Protein AF-A0A7S3T193-F1 (afdb_monomer_lite)

Secondary structure (DSSP, 8-state):
---TT--HHHHHHHH--SGGGGGGHHHHHHHHHHHHHHHHHHHHHHHHHHHHHHHHHHHHHHHHHHHHHHHHHHHHHHHHHHHHHHHHHHHHHHHHHHHHHHHHHHHHHHHHHHHHHHHHHHHHHHHHHHHTT-HHHHHHHHHHHHHHHHTTGGGTT-HHHHHHHHHHHHHHHHHHHHHHHHHHHHHT--SPPPHHHHHHHHHHHHHHHHH-HHHHHHHHHHHHHHHTHHHHHHT-TTT-TTSSGGGHHHHHHHHHHHHHHHHHHH--

Structure (mmCIF, N/CA/C/O backbone):
data_AF-A0A7S3T193-F1
#
_entry.id   AF-A0A7S3T193-F1
#
loop_
_atom_site.group_PDB
_atom_site.id
_atom_site.type_symbol
_atom_site.label_atom_id
_atom_site.label_alt_id
_atom_site.label_comp_id
_atom_site.label_asym_id
_atom_site.label_entity_id
_atom_site.label_seq_id
_atom_site.pdbx_PDB_ins_code
_atom_site.Cartn_x
_atom_site.Cartn_y
_atom_site.Cartn_z
_atom_site.occupancy
_atom_site.B_iso_or_equiv
_atom_site.auth_seq_id
_atom_site.auth_comp_id
_atom_site.auth_asym_id
_atom_site.auth_atom_id
_atom_site.pdbx_PDB_model_num
ATOM 1 N N . LEU A 1 1 ? -64.403 -28.039 84.882 1.00 55.16 1 LEU A N 1
ATOM 2 C CA . LEU A 1 1 ? -64.785 -26.689 85.345 1.00 55.16 1 LEU A CA 1
ATOM 3 C C . LEU A 1 1 ? -65.092 -25.788 84.147 1.00 55.16 1 LEU A C 1
ATOM 5 O O . LEU A 1 1 ? -66.105 -25.114 84.198 1.00 55.16 1 LEU A O 1
ATOM 9 N N . ASP A 1 2 ? -64.363 -25.910 83.031 1.00 50.31 2 ASP A N 1
ATOM 10 C CA . ASP A 1 2 ? -64.583 -25.124 81.793 1.00 50.31 2 ASP A CA 1
ATOM 11 C C . ASP A 1 2 ? -65.679 -25.633 80.831 1.00 50.31 2 ASP A C 1
ATOM 13 O O . ASP A 1 2 ? -65.634 -25.380 79.628 1.00 50.31 2 ASP A O 1
ATOM 17 N N . ALA A 1 3 ? -66.664 -26.384 81.323 1.00 61.34 3 ALA A N 1
ATOM 18 C CA . ALA A 1 3 ? -67.755 -26.874 80.481 1.00 61.34 3 ALA A CA 1
ATOM 19 C C . ALA A 1 3 ? -68.921 -25.867 80.494 1.00 61.34 3 ALA A C 1
ATOM 21 O O . ALA A 1 3 ? -69.254 -25.323 81.547 1.00 61.34 3 ALA A O 1
ATOM 22 N N . ALA A 1 4 ? -69.548 -25.612 79.340 1.00 64.38 4 ALA A N 1
ATOM 23 C CA . ALA A 1 4 ? -70.633 -24.627 79.196 1.00 64.38 4 ALA A CA 1
ATOM 24 C C . ALA A 1 4 ? -71.894 -24.956 80.032 1.00 64.38 4 ALA A C 1
ATOM 26 O O . ALA A 1 4 ? -72.764 -24.111 80.222 1.00 64.38 4 ALA A O 1
ATOM 27 N N . ASP A 1 5 ? -71.973 -26.184 80.534 1.00 71.12 5 ASP A N 1
ATOM 28 C CA . ASP A 1 5 ? -73.013 -26.793 81.359 1.00 71.12 5 ASP A CA 1
ATOM 29 C C . ASP A 1 5 ? -72.567 -27.015 82.819 1.00 71.12 5 ASP A C 1
ATOM 31 O O . ASP A 1 5 ? -73.173 -27.805 83.550 1.00 71.12 5 ASP A O 1
ATOM 35 N N . PHE A 1 6 ? -71.513 -26.327 83.278 1.00 76.81 6 PHE A N 1
ATOM 36 C CA . PHE A 1 6 ? -71.053 -26.437 84.660 1.00 76.81 6 PHE A CA 1
ATOM 37 C C . PHE A 1 6 ? -72.161 -26.036 85.647 1.00 76.81 6 PHE A C 1
ATOM 39 O O . PHE A 1 6 ? -72.566 -24.878 85.725 1.00 76.81 6 PHE A O 1
ATOM 46 N N . SER A 1 7 ? -72.638 -27.008 86.428 1.00 74.00 7 SER A N 1
ATOM 47 C CA . SER A 1 7 ? -73.590 -26.789 87.516 1.00 74.00 7 SER A CA 1
ATOM 48 C C . SER A 1 7 ? -72.842 -26.715 88.852 1.00 74.00 7 SER A C 1
ATOM 50 O O . SER A 1 7 ? -72.373 -27.750 89.342 1.00 74.00 7 SER A O 1
ATOM 52 N N . PRO A 1 8 ? -72.762 -25.528 89.485 1.00 73.94 8 PRO A N 1
ATOM 53 C CA . PRO A 1 8 ? -72.086 -25.355 90.770 1.00 73.94 8 PRO A CA 1
ATOM 54 C C . PRO A 1 8 ? -72.687 -26.251 91.856 1.00 73.94 8 PRO A C 1
ATOM 56 O O . PRO A 1 8 ? -71.972 -26.817 92.677 1.00 73.94 8 PRO A O 1
ATOM 59 N N . ILE A 1 9 ? -74.008 -26.445 91.811 1.00 72.88 9 ILE A N 1
ATOM 60 C CA . ILE A 1 9 ? -74.764 -27.232 92.789 1.00 72.88 9 ILE A CA 1
ATOM 61 C C . ILE A 1 9 ? -74.427 -28.724 92.656 1.00 72.88 9 ILE A C 1
ATOM 63 O O . ILE A 1 9 ? -74.186 -29.395 93.657 1.00 72.88 9 ILE A O 1
ATOM 67 N N . ALA A 1 10 ? -74.352 -29.252 91.429 1.00 73.00 10 ALA A N 1
ATOM 68 C CA . ALA A 1 10 ? -73.978 -30.650 91.197 1.00 73.00 10 ALA A CA 1
ATOM 69 C C . ALA A 1 10 ? -72.513 -30.931 91.576 1.00 73.00 10 ALA A C 1
ATOM 71 O O . ALA A 1 10 ? -72.189 -32.023 92.039 1.00 73.00 10 ALA A O 1
ATOM 72 N N . HIS A 1 11 ? -71.632 -29.943 91.405 1.00 73.56 11 HIS A N 1
ATOM 73 C CA . HIS A 1 11 ? -70.225 -30.046 91.777 1.00 73.56 11 HIS A CA 1
ATOM 74 C C . HIS A 1 11 ? -70.021 -30.019 93.300 1.00 73.56 11 HIS A C 1
ATOM 76 O O . HIS A 1 11 ? -69.326 -30.880 93.836 1.00 73.56 11 HIS A O 1
ATOM 82 N N . ILE A 1 12 ? -70.699 -29.107 94.004 1.00 73.25 12 ILE A N 1
ATOM 83 C CA . ILE A 1 12 ? -70.681 -29.024 95.473 1.00 73.25 12 ILE A CA 1
ATOM 84 C C . ILE A 1 12 ? -71.255 -30.301 96.098 1.00 73.25 12 ILE A C 1
ATOM 86 O O . ILE A 1 12 ? -70.631 -30.874 96.984 1.00 73.25 12 ILE A O 1
ATOM 90 N N . ASN A 1 13 ? -72.379 -30.812 95.583 1.00 73.69 13 ASN A N 1
ATOM 91 C CA . ASN A 1 13 ? -72.977 -32.065 96.065 1.00 73.69 13 ASN A CA 1
ATOM 92 C C . ASN A 1 13 ? -72.097 -33.300 95.791 1.00 73.69 13 ASN A C 1
ATOM 94 O O . ASN A 1 13 ? -72.222 -34.313 96.475 1.00 73.69 13 ASN A O 1
ATOM 98 N N . ARG A 1 14 ? -71.197 -33.233 94.801 1.00 74.88 14 ARG A N 1
ATOM 99 C CA . ARG A 1 14 ? -70.202 -34.281 94.530 1.00 74.88 14 ARG A CA 1
ATOM 100 C C . ARG A 1 14 ? -68.994 -34.193 95.470 1.00 74.88 14 ARG A C 1
ATOM 102 O O . ARG A 1 14 ? -68.424 -35.232 95.789 1.00 74.88 14 ARG A O 1
ATOM 109 N N . LEU A 1 15 ? -68.613 -32.989 95.902 1.00 70.12 15 LEU A N 1
ATOM 110 C CA . LEU A 1 15 ? -67.540 -32.754 96.878 1.00 70.12 15 LEU A CA 1
ATOM 111 C C . LEU A 1 15 ? -67.999 -33.023 98.321 1.00 70.12 15 LEU A C 1
ATOM 113 O O . LEU A 1 15 ? -67.223 -33.541 99.121 1.00 70.12 15 LEU A O 1
ATOM 117 N N . PHE A 1 16 ? -69.272 -32.756 98.632 1.00 75.81 16 PHE A N 1
ATOM 118 C CA . PHE A 1 16 ? -69.876 -32.979 99.949 1.00 75.81 16 PHE A CA 1
ATOM 119 C C . PHE A 1 16 ? -71.183 -33.792 99.853 1.00 75.81 16 PHE A C 1
ATOM 121 O O . PHE A 1 16 ? -72.271 -33.225 99.946 1.00 75.81 16 PHE A O 1
ATOM 128 N N . PRO A 1 17 ? -71.116 -35.128 99.684 1.00 75.56 17 PRO A N 1
ATOM 129 C CA . PRO A 1 17 ? -72.306 -35.962 99.472 1.00 75.56 17 PRO A CA 1
ATOM 130 C C . PRO A 1 17 ? -73.147 -36.217 100.735 1.00 75.56 17 PRO A C 1
ATOM 132 O O . PRO A 1 17 ? -74.300 -36.630 100.627 1.00 75.56 17 PRO A O 1
ATOM 135 N N . THR A 1 18 ? -72.576 -36.033 101.933 1.00 70.19 18 THR A N 1
ATOM 136 C CA . THR A 1 18 ? -73.227 -36.317 103.230 1.00 70.19 18 THR A CA 1
ATOM 137 C C . THR A 1 18 ? -72.844 -35.277 104.289 1.00 70.19 18 THR A C 1
ATOM 139 O O . THR A 1 18 ? -71.777 -34.677 104.191 1.00 70.19 18 THR A O 1
ATOM 142 N N . GLU A 1 19 ? -73.660 -35.081 105.336 1.00 64.31 19 GLU A N 1
ATOM 143 C CA . GLU A 1 19 ? -73.390 -34.093 106.407 1.00 64.31 19 GLU A CA 1
ATOM 144 C C . GLU A 1 19 ? -72.045 -34.309 107.125 1.00 64.31 19 GLU A C 1
ATOM 146 O O . GLU A 1 19 ? -71.412 -33.351 107.558 1.00 64.31 19 GLU A O 1
ATOM 151 N N . HIS A 1 20 ? -71.547 -35.548 107.203 1.00 60.94 20 HIS A N 1
ATOM 152 C CA . HIS A 1 20 ? -70.218 -35.837 107.756 1.00 60.94 20 HIS A CA 1
ATOM 153 C C . HIS A 1 20 ? -69.069 -35.336 106.863 1.00 60.94 20 HIS A C 1
ATOM 155 O O . HIS A 1 20 ? -67.995 -35.021 107.373 1.00 60.94 20 HIS A O 1
ATOM 161 N N . SER A 1 21 ? -69.287 -35.193 105.553 1.00 65.44 21 SER A N 1
ATOM 162 C CA . SER A 1 21 ? -68.307 -34.674 104.587 1.00 65.44 21 SER A CA 1
ATOM 163 C C . SER A 1 21 ? -68.053 -33.168 104.756 1.00 65.44 21 SER A C 1
ATOM 165 O O . SER A 1 21 ? -67.001 -32.675 104.355 1.00 65.44 21 SER A O 1
ATOM 167 N N . LEU A 1 22 ? -68.966 -32.433 105.405 1.00 66.25 22 LEU A N 1
ATOM 168 C CA . LEU A 1 22 ? -68.769 -31.018 105.753 1.00 66.25 22 LEU A CA 1
ATOM 169 C C . LEU A 1 22 ? -67.626 -30.812 106.759 1.00 66.25 22 LEU A C 1
ATOM 171 O O . LEU A 1 22 ? -67.058 -29.728 106.812 1.00 66.25 22 LEU A O 1
ATOM 175 N N . SER A 1 23 ? -67.234 -31.849 107.511 1.00 70.12 23 SER A N 1
ATOM 176 C CA . SER A 1 23 ? -66.060 -31.786 108.398 1.00 70.12 23 SER A CA 1
ATOM 177 C C . SER A 1 23 ? -64.732 -31.619 107.644 1.00 70.12 23 SER A C 1
ATOM 179 O O . SER A 1 23 ? -63.765 -31.117 108.205 1.00 70.12 23 SER A O 1
ATOM 181 N N . THR A 1 24 ? -64.689 -31.996 106.361 1.00 70.81 24 THR A N 1
ATOM 182 C CA . THR A 1 24 ? -63.538 -31.813 105.458 1.00 70.81 24 THR A CA 1
ATOM 183 C C . THR A 1 24 ? -63.636 -30.547 104.601 1.00 70.81 24 THR A C 1
ATOM 185 O O . THR A 1 24 ? -62.782 -30.329 103.744 1.00 70.81 24 THR A O 1
ATOM 188 N N . ALA A 1 25 ? -64.648 -29.698 104.816 1.00 76.31 25 ALA A N 1
ATOM 189 C CA . ALA A 1 25 ? -64.859 -28.489 104.018 1.00 76.31 25 ALA A CA 1
ATOM 190 C C . ALA A 1 25 ? -63.690 -27.503 104.102 1.00 76.31 25 ALA A C 1
ATOM 192 O O . ALA A 1 25 ? -63.269 -26.981 103.072 1.00 76.31 25 ALA A O 1
ATOM 193 N N . ASP A 1 26 ? -63.106 -27.326 105.288 1.00 77.75 26 ASP A N 1
ATOM 194 C CA . ASP A 1 26 ? -61.922 -26.480 105.464 1.00 77.75 26 ASP A CA 1
ATOM 195 C C . ASP A 1 26 ? -60.703 -27.032 104.708 1.00 77.75 26 ASP A C 1
ATOM 197 O O . ASP A 1 26 ? -59.929 -26.267 104.139 1.00 77.75 26 ASP A O 1
ATOM 201 N N . ALA A 1 27 ? -60.558 -28.360 104.626 1.00 80.25 27 ALA A N 1
ATOM 202 C CA . ALA A 1 27 ? -59.474 -29.001 103.880 1.00 80.25 27 ALA A CA 1
ATOM 203 C C . ALA A 1 27 ? -59.644 -28.835 102.360 1.00 80.25 27 ALA A C 1
ATOM 205 O O . ALA A 1 27 ? -58.689 -28.486 101.672 1.00 80.25 27 ALA A O 1
ATOM 206 N N . VAL A 1 28 ? -60.866 -29.012 101.844 1.00 82.12 28 VAL A N 1
ATOM 207 C CA . VAL A 1 28 ? -61.186 -28.787 100.423 1.00 82.12 28 VAL A CA 1
ATOM 208 C C . VAL A 1 28 ? -61.071 -27.303 100.063 1.00 82.12 28 VAL A C 1
ATOM 210 O O . VAL A 1 28 ? -60.588 -26.969 98.986 1.00 82.12 28 VAL A O 1
ATOM 213 N N . SER A 1 29 ? -61.463 -26.396 100.962 1.00 82.44 29 SER A N 1
ATOM 214 C CA . SER A 1 29 ? -61.273 -24.954 100.774 1.00 82.44 29 SER A CA 1
ATOM 215 C C . SER A 1 29 ? -59.793 -24.581 100.748 1.00 82.44 29 SER A C 1
ATOM 217 O O . SER A 1 29 ? -59.400 -23.758 99.927 1.00 82.44 29 SER A O 1
ATOM 219 N N . ALA A 1 30 ? -58.968 -25.176 101.613 1.00 84.12 30 ALA A N 1
ATOM 220 C CA . ALA A 1 30 ? -57.524 -24.962 101.609 1.00 84.12 30 ALA A CA 1
ATOM 221 C C . ALA A 1 30 ? -56.863 -25.523 100.338 1.00 84.12 30 ALA A C 1
ATOM 223 O O . ALA A 1 30 ? -55.966 -24.891 99.790 1.00 84.12 30 ALA A O 1
ATOM 224 N N . GLU A 1 31 ? -57.329 -26.668 99.835 1.00 85.31 31 GLU A N 1
ATOM 225 C CA . GLU A 1 31 ? -56.861 -27.251 98.573 1.00 85.31 31 GLU A CA 1
ATOM 226 C C . GLU A 1 31 ? -57.263 -26.402 97.361 1.00 85.31 31 GLU A C 1
ATOM 228 O O . GLU A 1 31 ? -56.431 -26.141 96.497 1.00 85.31 31 GLU A O 1
ATOM 233 N N . LEU A 1 32 ? -58.504 -25.907 97.317 1.00 85.12 32 LEU A N 1
ATOM 234 C CA . LEU A 1 32 ? -58.951 -24.976 96.280 1.00 85.12 32 LEU A CA 1
ATOM 235 C C . LEU A 1 32 ? -58.196 -23.648 96.352 1.00 85.12 32 LEU A C 1
ATOM 237 O O . LEU A 1 32 ? -57.820 -23.122 95.312 1.00 85.12 32 LEU A O 1
ATOM 241 N N . GLN A 1 33 ? -57.929 -23.127 97.552 1.00 87.06 33 GLN A N 1
ATOM 242 C CA . GLN A 1 33 ? -57.124 -21.920 97.719 1.00 87.06 33 GLN A CA 1
ATOM 243 C C . GLN A 1 33 ? -55.688 -22.148 97.232 1.00 87.06 33 GLN A C 1
ATOM 245 O O . GLN A 1 33 ? -55.174 -21.332 96.481 1.00 87.06 33 GLN A O 1
ATOM 250 N N . ALA A 1 34 ? -55.076 -23.290 97.556 1.00 87.75 34 ALA A N 1
ATOM 251 C CA . ALA A 1 34 ? -53.754 -23.652 97.049 1.00 87.75 34 ALA A CA 1
ATOM 252 C C . ALA A 1 34 ? -53.737 -23.838 95.520 1.00 87.75 34 ALA A C 1
ATOM 254 O O . ALA A 1 34 ? -52.760 -23.476 94.867 1.00 87.75 34 ALA A O 1
ATOM 255 N N . GLN A 1 35 ? -54.812 -24.376 94.932 1.00 87.31 35 GLN A N 1
ATOM 256 C CA . GLN A 1 35 ? -54.966 -24.471 93.477 1.00 87.31 35 GLN A CA 1
ATOM 257 C C . GLN A 1 35 ? -55.139 -23.095 92.829 1.00 87.31 35 GLN A C 1
ATOM 259 O O . GLN A 1 35 ? -54.545 -22.862 91.783 1.00 87.31 35 GLN A O 1
ATOM 264 N N . ILE A 1 36 ? -55.909 -22.189 93.440 1.00 88.88 36 ILE A N 1
ATOM 265 C CA . ILE A 1 36 ? -56.056 -20.801 92.978 1.00 88.88 36 ILE A CA 1
ATOM 266 C C . ILE A 1 36 ? -54.704 -20.090 93.040 1.00 88.88 36 ILE A C 1
ATOM 268 O O . ILE A 1 36 ? -54.280 -19.530 92.037 1.00 88.88 36 ILE A O 1
ATOM 272 N N . ASP A 1 37 ? -53.993 -20.190 94.163 1.00 90.56 37 ASP A N 1
ATOM 273 C CA . ASP A 1 37 ? -52.685 -19.557 94.343 1.00 90.56 37 ASP A CA 1
ATOM 274 C C . ASP A 1 37 ? -51.652 -20.113 93.337 1.00 90.56 37 ASP A C 1
ATOM 276 O O . ASP A 1 37 ? -50.875 -19.358 92.751 1.00 90.56 37 ASP A O 1
ATOM 280 N N . SER A 1 38 ? -51.675 -21.427 93.074 1.00 92.38 38 SER A N 1
ATOM 281 C CA . SER A 1 38 ? -50.829 -22.067 92.056 1.00 92.38 38 SER A CA 1
ATOM 282 C C . SER A 1 38 ? -51.184 -21.623 90.636 1.00 92.38 38 SER A C 1
ATOM 284 O O . SER A 1 38 ? -50.285 -21.410 89.822 1.00 92.38 38 SER A O 1
ATOM 286 N N . LEU A 1 39 ? -52.475 -21.511 90.318 1.00 90.94 39 LEU A N 1
ATOM 287 C CA . LEU A 1 39 ? -52.937 -21.093 88.997 1.00 90.94 39 LEU A CA 1
ATOM 288 C C . LEU A 1 39 ? -52.619 -19.613 88.756 1.00 90.94 39 LEU A C 1
ATOM 290 O O . LEU A 1 39 ? -52.208 -19.248 87.659 1.00 90.94 39 LEU A O 1
ATOM 294 N N . ASP A 1 40 ? -52.744 -18.769 89.780 1.00 91.12 40 ASP A N 1
ATOM 295 C CA . ASP A 1 40 ? -52.367 -17.358 89.718 1.00 91.12 40 ASP A CA 1
ATOM 296 C C . ASP A 1 40 ? -50.855 -17.187 89.506 1.00 91.12 40 ASP A C 1
ATOM 298 O O . ASP A 1 40 ? -50.445 -16.354 88.690 1.00 91.12 40 ASP A O 1
ATOM 302 N N . GLU A 1 41 ? -50.008 -17.998 90.155 1.00 92.12 41 GLU A N 1
ATOM 303 C CA . GLU A 1 41 ? -48.569 -18.032 89.849 1.00 92.12 41 GLU A CA 1
ATOM 304 C C . GLU A 1 41 ? -48.296 -18.460 88.401 1.00 92.12 41 GLU A C 1
ATOM 306 O O . GLU A 1 41 ? -47.499 -17.816 87.711 1.00 92.12 41 GLU A O 1
ATOM 311 N N . GLU A 1 42 ? -48.973 -19.499 87.911 1.00 91.62 42 GLU A N 1
ATOM 312 C CA . GLU A 1 42 ? -48.801 -20.007 86.546 1.00 91.62 42 GLU A CA 1
ATOM 313 C C . GLU A 1 42 ? -49.274 -18.990 85.491 1.00 91.62 42 GLU A C 1
ATOM 315 O O . GLU A 1 42 ? -48.590 -18.757 84.486 1.00 91.62 42 GLU A O 1
ATOM 320 N N . ILE A 1 43 ? -50.391 -18.300 85.741 1.00 89.31 43 ILE A N 1
ATOM 321 C CA . ILE A 1 43 ? -50.894 -17.205 84.902 1.00 89.31 43 ILE A CA 1
ATOM 322 C C . ILE A 1 43 ? -49.894 -16.048 84.900 1.00 89.31 43 ILE A C 1
ATOM 324 O O . ILE A 1 43 ? -49.534 -15.550 83.831 1.00 89.31 43 ILE A O 1
ATOM 328 N N . LEU A 1 44 ? -49.402 -15.622 86.068 1.00 90.19 44 LEU A N 1
ATOM 329 C CA . LEU A 1 44 ? -48.421 -14.538 86.163 1.00 90.19 44 LEU A CA 1
ATOM 330 C C . LEU A 1 44 ? -47.113 -14.889 85.449 1.00 90.19 44 LEU A C 1
ATOM 332 O O . LEU A 1 44 ? -46.535 -14.027 84.778 1.00 90.19 44 LEU A O 1
ATOM 336 N N . HIS A 1 45 ? -46.654 -16.133 85.569 1.00 90.31 45 HIS A N 1
ATOM 337 C CA . HIS A 1 45 ? -45.488 -16.637 84.855 1.00 90.31 45 HIS A CA 1
ATOM 338 C C . HIS A 1 45 ? -45.710 -16.581 83.339 1.00 90.31 45 HIS A C 1
ATOM 340 O O . HIS A 1 45 ? -44.948 -15.925 82.625 1.00 90.31 45 HIS A O 1
ATOM 346 N N . THR A 1 46 ? -46.814 -17.155 82.861 1.00 87.31 46 THR A N 1
ATOM 347 C CA . THR A 1 46 ? -47.156 -17.218 81.433 1.00 87.31 46 THR A CA 1
ATOM 348 C C . THR A 1 46 ? -47.323 -15.823 80.825 1.00 87.31 46 THR A C 1
ATOM 350 O O . THR A 1 46 ? -46.792 -15.538 79.751 1.00 87.31 46 THR A O 1
ATOM 353 N N . VAL A 1 47 ? -47.990 -14.897 81.521 1.00 88.50 47 VAL A N 1
ATOM 354 C CA . VAL A 1 47 ? -48.165 -13.508 81.061 1.00 88.50 47 VAL A CA 1
ATOM 355 C C . VAL A 1 47 ? -46.822 -12.778 80.972 1.00 88.50 47 VAL A C 1
ATOM 357 O O . VAL A 1 47 ? -46.588 -12.024 80.019 1.00 88.50 47 VAL A O 1
ATOM 360 N N . ARG A 1 48 ? -45.909 -12.999 81.927 1.00 85.81 48 ARG A N 1
ATOM 361 C CA . ARG A 1 48 ? -44.558 -12.415 81.892 1.00 85.81 48 ARG A CA 1
ATOM 362 C C . ARG A 1 48 ? -43.730 -12.980 80.744 1.00 85.81 48 ARG A C 1
ATOM 364 O O . ARG A 1 48 ? -43.107 -12.198 80.024 1.00 85.81 48 ARG A O 1
ATOM 371 N N . GLU A 1 49 ? -43.753 -14.293 80.537 1.00 85.75 49 GLU A N 1
ATOM 372 C CA . GLU A 1 49 ? -43.073 -14.944 79.414 1.00 85.75 49 GLU A CA 1
ATOM 373 C C . GLU A 1 49 ? -43.613 -14.459 78.071 1.00 85.75 49 GLU A C 1
ATOM 375 O O . GLU A 1 49 ? -42.834 -14.097 77.192 1.00 85.75 49 GLU A O 1
ATOM 380 N N . GLN A 1 50 ? -44.933 -14.348 77.924 1.00 85.44 50 GLN A N 1
ATOM 381 C CA . GLN A 1 50 ? -45.559 -13.874 76.693 1.00 85.44 50 GLN A CA 1
ATOM 382 C C . GLN A 1 50 ? -45.252 -12.391 76.424 1.00 85.44 50 GLN A C 1
ATOM 384 O O . GLN A 1 50 ? -44.991 -12.005 75.282 1.00 85.44 50 GLN A O 1
ATOM 389 N N . THR A 1 51 ? -45.214 -11.555 77.467 1.00 85.62 51 THR A N 1
ATOM 390 C CA . THR A 1 51 ? -44.832 -10.134 77.357 1.00 85.62 51 THR A CA 1
ATOM 391 C C . THR A 1 51 ? -43.355 -9.983 76.978 1.00 85.62 51 THR A C 1
ATOM 393 O O . THR A 1 51 ? -43.008 -9.174 76.112 1.00 85.62 51 THR A O 1
ATOM 396 N N . SER A 1 52 ? -42.486 -10.793 77.587 1.00 84.44 52 SER A N 1
ATOM 397 C CA . SER A 1 52 ? -41.059 -10.888 77.266 1.00 84.44 52 SER A CA 1
ATOM 398 C C . SER A 1 52 ? -40.842 -11.331 75.815 1.00 84.44 52 SER A C 1
ATOM 400 O O . SER A 1 52 ? -40.205 -10.618 75.036 1.00 84.44 52 SER A O 1
ATOM 402 N N . ALA A 1 53 ? -41.449 -12.449 75.415 1.00 84.81 53 ALA A N 1
ATOM 403 C CA . ALA A 1 53 ? -41.348 -13.008 74.072 1.00 84.81 53 ALA A CA 1
ATOM 404 C C . ALA A 1 53 ? -41.895 -12.047 73.005 1.00 84.81 53 ALA A C 1
ATOM 406 O O . ALA A 1 53 ? -41.269 -11.868 71.962 1.00 84.81 53 ALA A O 1
ATOM 407 N N . GLY A 1 54 ? -43.013 -11.362 73.274 1.00 87.25 54 GLY A N 1
ATOM 408 C CA . GLY A 1 54 ? -43.566 -10.343 72.378 1.00 87.25 54 GLY A CA 1
ATOM 409 C C . GLY A 1 54 ? -42.649 -9.125 72.212 1.00 87.25 54 GLY A C 1
ATOM 410 O O . GLY A 1 54 ? -42.488 -8.613 71.102 1.00 87.25 54 GLY A O 1
ATOM 411 N N . SER A 1 55 ? -42.001 -8.684 73.295 1.00 86.12 55 SER A N 1
ATOM 412 C CA . SER A 1 55 ? -41.003 -7.604 73.266 1.00 86.12 55 SER A CA 1
ATOM 413 C C . SER A 1 55 ? -39.754 -8.001 72.469 1.00 86.12 55 SER A C 1
ATOM 415 O O . SER A 1 55 ? -39.281 -7.223 71.635 1.00 86.12 55 SER A O 1
ATOM 417 N N . HIS A 1 56 ? -39.262 -9.228 72.660 1.00 87.94 56 HIS A N 1
ATOM 418 C CA . HIS A 1 56 ? -38.142 -9.784 71.899 1.00 87.94 56 HIS A CA 1
ATOM 419 C C . HIS A 1 56 ? -38.470 -9.922 70.409 1.00 87.94 56 HIS A C 1
ATOM 421 O O . HIS A 1 56 ? -37.749 -9.368 69.583 1.00 87.94 56 HIS A O 1
ATOM 427 N N . ALA A 1 57 ? -39.609 -10.524 70.059 1.00 88.44 57 ALA A N 1
ATOM 428 C CA . ALA A 1 57 ? -40.044 -10.661 68.669 1.00 88.44 57 ALA A CA 1
ATOM 429 C C . ALA A 1 57 ? -40.190 -9.301 67.966 1.00 88.44 57 ALA A C 1
ATOM 431 O O . ALA A 1 57 ? -39.832 -9.152 66.796 1.00 88.44 57 ALA A O 1
ATOM 432 N N . ARG A 1 58 ? -40.679 -8.276 68.678 1.00 89.50 58 ARG A N 1
ATOM 433 C CA . ARG A 1 58 ? -40.781 -6.915 68.137 1.00 89.50 58 ARG A CA 1
ATOM 434 C C . ARG A 1 58 ? -39.409 -6.281 67.903 1.00 89.50 58 ARG A C 1
ATOM 436 O O . ARG A 1 58 ? -39.216 -5.665 66.855 1.00 89.50 58 ARG A O 1
ATOM 443 N N . LYS A 1 59 ? -38.463 -6.449 68.833 1.00 90.81 59 LYS A N 1
ATOM 444 C CA . LYS A 1 59 ? -37.075 -5.988 68.662 1.00 90.81 59 LYS A CA 1
ATOM 445 C C . LYS A 1 59 ? -36.382 -6.687 67.495 1.00 90.81 59 LYS A C 1
ATOM 447 O O . LYS A 1 59 ? -35.749 -6.007 66.692 1.00 90.81 59 LYS A O 1
ATOM 452 N N . ASP A 1 60 ? -36.550 -7.997 67.356 1.00 91.12 60 ASP A N 1
ATOM 453 C CA . ASP A 1 60 ? -35.962 -8.765 66.254 1.00 91.12 60 ASP A CA 1
ATOM 454 C C . ASP A 1 60 ? -36.548 -8.334 64.904 1.00 91.12 60 ASP A C 1
ATOM 456 O O . ASP A 1 60 ? -35.816 -8.163 63.928 1.00 91.12 60 ASP A O 1
ATOM 460 N N . LEU A 1 61 ? -37.856 -8.059 64.850 1.00 93.31 61 LEU A N 1
ATOM 461 C CA . LEU A 1 61 ? -38.511 -7.527 63.655 1.00 93.31 61 LEU A CA 1
ATOM 462 C C . LEU A 1 61 ? -38.003 -6.120 63.296 1.00 93.31 61 LEU A C 1
ATOM 464 O O . LEU A 1 61 ? -37.785 -5.820 62.121 1.00 93.31 61 LEU A O 1
ATOM 468 N N . GLU A 1 62 ? -37.826 -5.237 64.282 1.00 93.25 62 GLU A N 1
ATOM 469 C CA . GLU A 1 62 ? -37.257 -3.901 64.069 1.00 93.25 62 GLU A CA 1
ATOM 470 C C . GLU A 1 62 ? -35.795 -3.980 63.605 1.00 93.25 62 GLU A C 1
ATOM 472 O O . GLU A 1 62 ? -35.428 -3.295 62.645 1.00 93.25 62 GLU A O 1
ATOM 477 N N . GLY A 1 63 ? -34.997 -4.871 64.201 1.00 93.94 63 GLY A N 1
ATOM 478 C CA . GLY A 1 63 ? -33.625 -5.163 63.785 1.00 93.94 63 GLY A CA 1
ATOM 479 C C . GLY A 1 63 ? -33.551 -5.702 62.356 1.00 93.94 63 GLY A C 1
ATOM 480 O O . GLY A 1 63 ? -32.778 -5.194 61.543 1.00 93.94 63 GLY A O 1
ATOM 481 N N . GLY A 1 64 ? -34.421 -6.651 62.002 1.00 94.44 64 GLY A N 1
ATOM 482 C CA . GLY A 1 64 ? -34.535 -7.184 60.643 1.00 94.44 64 GLY A CA 1
ATOM 483 C C . GLY A 1 64 ? -34.936 -6.113 59.624 1.00 94.44 64 GLY A C 1
ATOM 484 O O . GLY A 1 64 ? -34.323 -6.005 58.563 1.00 94.44 64 GLY A O 1
ATOM 485 N N . LYS A 1 65 ? -35.905 -5.249 59.960 1.00 93.69 65 LYS A N 1
ATOM 486 C CA . LYS A 1 65 ? -36.304 -4.110 59.110 1.00 93.69 65 LYS A CA 1
ATOM 487 C C . LYS A 1 65 ? -35.181 -3.091 58.925 1.00 93.69 65 LYS A C 1
ATOM 489 O O . LYS A 1 65 ? -35.095 -2.487 57.856 1.00 93.69 65 LYS A O 1
ATOM 494 N N . ALA A 1 66 ? -34.360 -2.860 59.949 1.00 94.69 66 ALA A N 1
ATOM 495 C CA . ALA A 1 66 ? -33.206 -1.971 59.860 1.00 94.69 66 ALA A CA 1
ATOM 496 C C . ALA A 1 66 ? -32.108 -2.572 58.970 1.00 94.69 66 ALA A C 1
ATOM 498 O O . ALA A 1 66 ? -31.639 -1.899 58.054 1.00 94.69 66 ALA A O 1
ATOM 499 N N . ALA A 1 67 ? -31.777 -3.852 59.164 1.00 95.31 67 ALA A N 1
ATOM 500 C CA . ALA A 1 67 ? -30.811 -4.569 58.332 1.00 95.31 67 ALA A CA 1
ATOM 501 C C . ALA A 1 67 ? -31.250 -4.637 56.859 1.00 95.31 67 ALA A C 1
ATOM 503 O O . ALA A 1 67 ? -30.433 -4.474 55.957 1.00 95.31 67 ALA A O 1
ATOM 504 N N . MET A 1 68 ? -32.548 -4.821 56.601 1.00 95.31 68 MET A N 1
ATOM 505 C CA . MET A 1 68 ? -33.098 -4.838 55.244 1.00 95.31 68 MET A CA 1
ATOM 506 C C . MET A 1 68 ? -33.021 -3.465 54.563 1.00 95.31 68 MET A C 1
ATOM 508 O O . MET A 1 68 ? -32.761 -3.398 53.363 1.00 95.31 68 MET A O 1
ATOM 512 N N . ARG A 1 69 ? -33.199 -2.373 55.321 1.00 95.94 69 ARG A N 1
ATOM 513 C CA . ARG A 1 69 ? -32.974 -1.004 54.828 1.00 95.94 69 ARG A CA 1
ATOM 514 C C . ARG A 1 69 ? -31.509 -0.772 54.462 1.00 95.94 69 ARG A C 1
ATOM 516 O O . ARG A 1 69 ? -31.239 -0.378 53.336 1.00 95.94 69 ARG A O 1
ATOM 523 N N . ASP A 1 70 ? -30.586 -1.121 55.356 1.00 96.19 70 ASP A N 1
ATOM 524 C CA . ASP A 1 70 ? -29.142 -1.011 55.101 1.00 96.19 70 ASP A CA 1
ATOM 525 C C . ASP A 1 70 ? -28.704 -1.849 53.885 1.00 96.19 70 ASP A C 1
ATOM 527 O O . ASP A 1 70 ? -27.911 -1.401 53.058 1.00 96.19 70 ASP A O 1
ATOM 531 N N . LEU A 1 71 ? -29.270 -3.049 53.711 1.00 96.44 71 LEU A N 1
ATOM 532 C CA . LEU A 1 71 ? -29.030 -3.864 52.521 1.00 96.44 71 LEU A CA 1
ATOM 533 C C . LEU A 1 71 ? -29.517 -3.160 51.247 1.00 96.44 71 LEU A C 1
ATOM 535 O O . LEU A 1 71 ? -28.814 -3.176 50.238 1.00 96.44 71 LEU A O 1
ATOM 539 N N . PHE A 1 72 ? -30.703 -2.547 51.279 1.00 96.69 72 PHE A N 1
ATOM 540 C CA . PHE A 1 72 ? -31.255 -1.836 50.127 1.00 96.69 72 PHE A CA 1
ATOM 541 C C . PHE A 1 72 ? -30.382 -0.639 49.740 1.00 96.69 72 PHE A C 1
ATOM 543 O O . PHE A 1 72 ? -30.070 -0.470 48.559 1.00 96.69 72 PHE A O 1
ATOM 550 N N . ASP A 1 73 ? -29.917 0.121 50.731 1.00 97.06 73 ASP A N 1
ATOM 551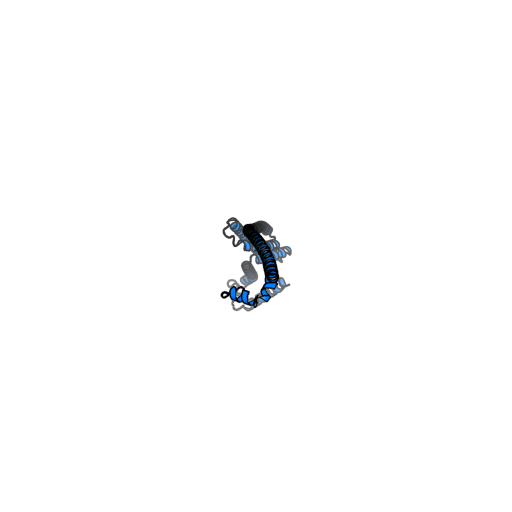 C CA . ASP A 1 73 ? -29.006 1.247 50.529 1.00 97.06 73 ASP A CA 1
ATOM 552 C C . ASP A 1 73 ? -27.675 0.769 49.932 1.00 97.06 73 ASP A C 1
ATOM 554 O O . ASP A 1 73 ? -27.219 1.297 48.918 1.00 97.06 73 ASP A O 1
ATOM 558 N N . LYS A 1 74 ? -27.096 -0.316 50.465 1.00 97.25 74 LYS A N 1
ATOM 559 C CA . LYS A 1 74 ? -25.872 -0.926 49.918 1.00 97.25 74 LYS A CA 1
ATOM 560 C C . LYS A 1 74 ? -26.048 -1.423 48.486 1.00 97.25 74 LYS A C 1
ATOM 562 O O . LYS A 1 74 ? -25.163 -1.217 47.657 1.00 97.25 74 LYS A O 1
ATOM 567 N N . VAL A 1 75 ? -27.169 -2.070 48.168 1.00 96.88 75 VAL A N 1
ATOM 568 C CA . VAL A 1 75 ? -27.467 -2.538 46.804 1.00 96.88 75 VAL A CA 1
ATOM 569 C C . VAL A 1 75 ? -27.635 -1.351 45.855 1.00 96.88 75 VAL A C 1
ATOM 571 O O . VAL A 1 75 ? -27.126 -1.390 44.733 1.00 96.88 75 VAL A O 1
ATOM 574 N N . HIS A 1 76 ? -28.295 -0.282 46.301 1.00 97.19 76 HIS A N 1
ATOM 575 C CA . HIS A 1 76 ? -28.443 0.944 45.523 1.00 97.19 76 HIS A CA 1
ATOM 576 C C . HIS A 1 76 ? -27.090 1.622 45.256 1.00 97.19 76 HIS A C 1
ATOM 578 O O . HIS A 1 76 ? -26.794 2.009 44.121 1.00 97.19 76 HIS A O 1
ATOM 584 N N . ASP A 1 77 ? -26.225 1.686 46.264 1.00 97.38 77 ASP A N 1
ATOM 585 C CA . ASP A 1 77 ? -24.861 2.200 46.145 1.00 97.38 77 ASP A CA 1
ATOM 586 C C . ASP A 1 77 ? -24.004 1.365 45.187 1.00 97.38 77 ASP A C 1
ATOM 588 O O . ASP A 1 77 ? -23.265 1.909 44.364 1.00 97.38 77 ASP A O 1
ATOM 592 N N . ILE A 1 78 ? -24.100 0.034 45.259 1.00 97.12 78 ILE A N 1
ATOM 593 C CA . ILE A 1 78 ? -23.399 -0.861 44.330 1.00 97.12 78 ILE A CA 1
ATOM 594 C C . ILE A 1 78 ? -23.903 -0.630 42.906 1.00 97.12 78 ILE A C 1
ATOM 596 O O . ILE A 1 78 ? -23.090 -0.509 41.990 1.00 97.12 78 ILE A O 1
ATOM 600 N N . LYS A 1 79 ? -25.222 -0.513 42.714 1.00 97.31 79 LYS A N 1
ATOM 601 C CA . LYS A 1 79 ? -25.823 -0.257 41.401 1.00 97.31 79 LYS A CA 1
ATOM 602 C C . LYS A 1 79 ? -25.332 1.063 40.805 1.00 97.31 79 LYS A C 1
ATOM 604 O O . LYS A 1 79 ? -24.861 1.078 39.671 1.00 97.31 79 LYS A O 1
ATOM 609 N N . THR A 1 80 ? -25.386 2.153 41.566 1.00 97.12 80 THR A N 1
ATOM 610 C CA . THR A 1 80 ? -24.947 3.475 41.085 1.00 97.12 80 THR A CA 1
ATOM 611 C C . THR A 1 80 ? -23.444 3.518 40.807 1.00 97.12 80 THR A C 1
ATOM 613 O O . THR A 1 80 ? -23.018 4.108 39.812 1.00 97.12 80 THR A O 1
ATOM 616 N N . LYS A 1 81 ? -22.617 2.857 41.629 1.00 96.88 81 LYS A N 1
ATOM 617 C CA . LYS A 1 81 ? -21.179 2.697 41.352 1.00 96.88 81 LYS A CA 1
ATOM 618 C C . LYS A 1 81 ? -20.937 1.877 40.087 1.00 96.88 81 LYS A C 1
ATOM 620 O O . LYS A 1 81 ? -20.129 2.296 39.265 1.00 96.88 81 LYS A O 1
ATOM 625 N N . ALA A 1 82 ? -21.655 0.771 39.897 1.00 97.38 82 ALA A N 1
ATOM 626 C CA . ALA A 1 82 ? -21.540 -0.067 38.706 1.00 97.38 82 ALA A CA 1
ATOM 627 C C . ALA A 1 82 ? -21.937 0.690 37.427 1.00 97.38 82 ALA A C 1
ATOM 629 O O . ALA A 1 82 ? -21.214 0.622 36.436 1.00 97.38 82 ALA A O 1
ATOM 630 N N . GLU A 1 83 ? -23.019 1.474 37.459 1.00 96.88 83 GLU A N 1
ATOM 631 C CA . GLU A 1 83 ? -23.439 2.324 36.335 1.00 96.88 83 GLU A CA 1
ATOM 632 C C . GLU A 1 83 ? -22.375 3.379 35.993 1.00 96.88 83 GLU A C 1
ATOM 634 O O . GLU A 1 83 ? -22.020 3.549 34.824 1.00 96.88 83 GLU A O 1
ATOM 639 N N . ARG A 1 84 ? -21.795 4.041 37.004 1.00 96.38 84 ARG A N 1
ATOM 640 C CA . ARG A 1 84 ? -20.683 4.990 36.806 1.00 96.38 84 ARG A CA 1
ATOM 641 C C . ARG A 1 84 ? -19.440 4.301 36.240 1.00 96.38 84 ARG A C 1
ATOM 643 O O . ARG A 1 84 ? -18.822 4.828 35.317 1.00 96.38 84 ARG A O 1
ATOM 650 N N . SER A 1 85 ? -19.086 3.121 36.750 1.00 97.06 85 SER A N 1
ATOM 651 C CA . SER A 1 85 ? -17.973 2.319 36.232 1.00 97.06 85 SER A CA 1
ATOM 652 C C . SER A 1 85 ? -18.208 1.898 34.781 1.00 97.06 85 SER A C 1
ATOM 654 O O . SER A 1 85 ? -17.293 2.003 33.969 1.00 97.06 85 SER A O 1
ATOM 656 N N . GLN A 1 86 ? -19.427 1.493 34.417 1.00 96.31 86 GLN A N 1
ATOM 657 C CA . GLN A 1 86 ? -19.775 1.153 33.038 1.00 96.31 86 GLN A CA 1
ATOM 658 C C . GLN A 1 86 ? -19.630 2.362 32.107 1.00 96.31 86 GLN A C 1
ATOM 660 O O . GLN A 1 86 ? -19.046 2.234 31.031 1.00 96.31 86 GLN A O 1
ATOM 665 N N . GLN A 1 87 ? -20.128 3.535 32.510 1.00 96.44 87 GLN A N 1
ATOM 666 C CA . GLN A 1 87 ? -19.986 4.767 31.725 1.00 96.44 87 GLN A CA 1
ATOM 667 C C . GLN A 1 87 ? -18.512 5.144 31.532 1.00 96.44 87 GLN A C 1
ATOM 669 O O . GLN A 1 87 ? -18.099 5.454 30.414 1.00 96.44 87 GLN A O 1
ATOM 674 N N . MET A 1 88 ? -17.706 5.045 32.593 1.00 96.69 88 MET A N 1
ATOM 675 C CA . MET A 1 88 ? -16.265 5.290 32.534 1.00 96.69 88 MET A CA 1
ATOM 676 C C . MET A 1 88 ? -15.570 4.330 31.561 1.00 96.69 88 MET A C 1
ATOM 678 O O . MET A 1 88 ? -14.826 4.775 30.690 1.00 96.69 88 MET A O 1
ATOM 682 N N . VAL A 1 89 ? -15.844 3.025 31.652 1.00 97.19 89 VAL A N 1
ATOM 683 C CA . VAL A 1 89 ? -15.275 2.022 30.736 1.00 97.19 89 VAL A CA 1
ATOM 684 C C . VAL A 1 89 ? -15.704 2.293 29.295 1.00 97.19 89 VAL A C 1
ATOM 686 O O . VAL A 1 89 ? -14.880 2.224 28.387 1.00 97.19 89 VAL A O 1
ATOM 689 N N . HIS A 1 90 ? -16.965 2.665 29.070 1.00 96.81 90 HIS A N 1
ATOM 690 C CA . HIS A 1 90 ? -17.452 2.994 27.734 1.00 96.81 90 HIS A CA 1
ATOM 691 C C . HIS A 1 90 ? -16.715 4.200 27.132 1.00 96.81 90 HIS A C 1
ATOM 693 O O . HIS A 1 90 ? -16.331 4.168 25.960 1.00 96.81 90 HIS A O 1
ATOM 699 N N . GLN A 1 91 ? -16.457 5.234 27.937 1.00 96.50 91 GLN A N 1
ATOM 700 C CA . GLN A 1 91 ? -15.657 6.385 27.522 1.00 96.50 91 GLN A CA 1
ATOM 701 C C . GLN A 1 91 ? -14.212 5.981 27.200 1.00 96.50 91 GLN A C 1
ATOM 703 O O . GLN A 1 91 ? -13.712 6.336 26.134 1.00 96.50 91 GLN A O 1
ATOM 708 N N . ILE A 1 92 ? -13.580 5.167 28.052 1.00 96.31 92 ILE A N 1
ATOM 709 C CA . ILE A 1 92 ? -12.226 4.644 27.814 1.00 96.31 92 ILE A CA 1
ATOM 710 C C . ILE A 1 92 ? -12.171 3.874 26.488 1.00 96.31 92 ILE A C 1
ATOM 712 O O . ILE A 1 92 ? -11.290 4.120 25.669 1.00 96.31 92 ILE A O 1
ATOM 716 N N . CYS A 1 93 ? -13.129 2.983 26.222 1.00 96.25 93 CYS A N 1
ATOM 717 C CA . CYS A 1 93 ? -13.180 2.236 24.964 1.00 96.25 93 CYS A CA 1
ATOM 718 C C . CYS A 1 93 ? -13.359 3.149 23.743 1.00 96.25 93 CYS A C 1
ATOM 720 O O . CYS A 1 93 ? -12.776 2.887 22.687 1.00 96.25 93 CYS A O 1
ATOM 722 N N . ARG A 1 94 ? -14.139 4.228 23.871 1.00 97.00 94 ARG A N 1
ATOM 723 C CA . ARG A 1 94 ? -14.298 5.226 22.806 1.00 97.00 94 ARG A CA 1
ATOM 724 C C . ARG A 1 94 ? -12.978 5.935 22.504 1.00 97.00 94 ARG A C 1
ATOM 726 O O . ARG A 1 94 ? -12.635 6.091 21.333 1.00 97.00 94 ARG A O 1
ATOM 733 N N . ASP A 1 95 ? -12.244 6.321 23.540 1.00 96.75 95 ASP A N 1
ATOM 734 C CA . ASP A 1 95 ? -10.969 7.025 23.403 1.00 96.75 95 ASP A CA 1
ATOM 735 C C . ASP A 1 95 ? -9.861 6.089 22.886 1.00 96.75 95 ASP A C 1
ATOM 737 O O . ASP A 1 95 ? -9.074 6.477 22.027 1.00 96.75 95 ASP A O 1
ATOM 741 N N . ILE A 1 96 ? -9.855 4.813 23.293 1.00 96.94 96 ILE A N 1
ATOM 742 C CA . ILE A 1 96 ? -8.979 3.785 22.701 1.00 96.94 96 ILE A CA 1
ATOM 743 C C . ILE A 1 96 ? -9.250 3.655 21.200 1.00 96.94 96 ILE A C 1
ATOM 745 O O . ILE A 1 96 ? -8.318 3.591 20.401 1.00 96.94 96 ILE A O 1
ATOM 749 N N . LYS A 1 97 ? -10.525 3.647 20.800 1.00 96.81 97 LYS A N 1
ATOM 750 C CA . LYS A 1 97 ? -10.907 3.537 19.391 1.00 96.81 97 LYS A CA 1
ATOM 751 C C . LYS A 1 97 ? -10.489 4.771 18.585 1.00 96.81 97 LYS A C 1
ATOM 753 O O . LYS A 1 97 ? -10.005 4.624 17.465 1.00 96.81 97 LYS A O 1
ATOM 758 N N . SER A 1 98 ? -10.647 5.979 19.132 1.00 96.69 98 SER A N 1
ATOM 759 C CA . SER A 1 98 ? -10.190 7.204 18.459 1.00 96.69 98 SER A CA 1
ATOM 760 C C . SER A 1 98 ? -8.665 7.235 18.316 1.00 96.69 98 SER A C 1
ATOM 762 O O . SER A 1 98 ? -8.158 7.587 17.249 1.00 96.69 98 SER A O 1
ATOM 764 N N . LEU A 1 99 ? -7.940 6.781 19.341 1.00 97.88 99 LEU A N 1
ATOM 765 C CA . LEU A 1 99 ? -6.488 6.647 19.309 1.00 97.88 99 LEU A CA 1
ATOM 766 C C . LEU A 1 99 ? -6.030 5.607 18.281 1.00 97.88 99 LEU A C 1
ATOM 768 O O . LEU A 1 99 ? -5.057 5.849 17.569 1.00 97.88 99 LEU A O 1
ATOM 772 N N . ASP A 1 100 ? -6.730 4.480 18.163 1.00 97.69 100 ASP A N 1
ATOM 773 C CA . ASP A 1 100 ? -6.426 3.458 17.159 1.00 97.69 100 ASP A CA 1
ATOM 774 C C . ASP A 1 100 ? -6.602 4.000 15.733 1.00 97.69 100 ASP A C 1
ATOM 776 O O . ASP A 1 100 ? -5.706 3.856 14.897 1.00 97.69 100 ASP A O 1
ATOM 780 N N . TYR A 1 101 ? -7.690 4.736 15.473 1.00 97.00 101 TYR A N 1
ATOM 781 C CA . TYR A 1 101 ? -7.866 5.429 14.195 1.00 97.00 101 TYR A CA 1
ATOM 782 C C . TYR A 1 101 ? -6.737 6.422 13.923 1.00 97.00 101 TYR A C 1
ATOM 784 O O . TYR A 1 101 ? -6.175 6.413 12.825 1.00 97.00 101 TYR A O 1
ATOM 792 N N . ALA A 1 102 ? -6.365 7.241 14.911 1.00 97.50 102 ALA A N 1
ATOM 793 C CA . ALA A 1 102 ? -5.262 8.187 14.777 1.00 97.50 102 ALA A CA 1
ATOM 794 C C . ALA A 1 102 ? -3.943 7.464 14.472 1.00 97.50 102 ALA A C 1
ATOM 796 O O . ALA A 1 102 ? -3.258 7.814 13.513 1.00 97.50 102 ALA A O 1
ATOM 797 N N . LYS A 1 103 ? -3.619 6.401 15.215 1.00 97.88 103 LYS A N 1
ATOM 798 C CA . LYS A 1 103 ? -2.423 5.582 14.991 1.00 97.88 103 LYS A CA 1
ATOM 799 C C . LYS A 1 103 ? -2.413 4.983 13.589 1.00 97.88 103 LYS A C 1
ATOM 801 O O . LYS A 1 103 ? -1.389 5.053 12.909 1.00 97.88 103 LYS A O 1
ATOM 806 N N . ARG A 1 104 ? -3.535 4.421 13.133 1.00 97.56 104 ARG A N 1
ATOM 807 C CA . ARG A 1 104 ? -3.659 3.842 11.790 1.00 97.56 104 ARG A CA 1
ATOM 808 C C . ARG A 1 104 ? -3.446 4.897 10.710 1.00 97.56 104 ARG A C 1
ATOM 810 O O . ARG A 1 104 ? -2.646 4.679 9.806 1.00 97.56 104 ARG A O 1
ATOM 817 N N . HIS A 1 105 ? -4.118 6.041 10.815 1.00 95.69 105 HIS A N 1
ATOM 818 C CA . HIS A 1 105 ? -3.978 7.130 9.850 1.00 95.69 105 HIS A CA 1
ATOM 819 C C . HIS A 1 105 ? -2.562 7.702 9.831 1.00 95.69 105 HIS A C 1
ATOM 821 O O . HIS A 1 105 ? -1.995 7.857 8.755 1.00 95.69 105 HIS A O 1
ATOM 827 N N . LEU A 1 106 ? -1.952 7.934 10.995 1.00 97.44 106 LEU A N 1
ATOM 828 C CA . LEU A 1 106 ? -0.566 8.390 11.080 1.00 97.44 106 LEU A CA 1
ATOM 829 C C . LEU A 1 106 ? 0.401 7.375 10.470 1.00 97.44 106 LEU A C 1
ATOM 831 O O . LEU A 1 106 ? 1.275 7.762 9.703 1.00 97.44 106 LEU A O 1
ATOM 835 N N . THR A 1 107 ? 0.218 6.084 10.747 1.00 96.81 107 THR A N 1
ATOM 836 C CA . THR A 1 107 ? 1.062 5.023 10.178 1.00 96.81 107 THR A CA 1
ATOM 837 C C . THR A 1 107 ? 0.955 5.001 8.656 1.00 96.81 107 THR A C 1
ATOM 839 O O . THR A 1 107 ? 1.977 5.019 7.977 1.00 96.81 107 THR A O 1
ATOM 842 N N . LEU A 1 108 ? -0.268 5.038 8.115 1.00 93.81 108 LEU A N 1
ATOM 843 C CA . LEU A 1 108 ? -0.504 5.097 6.670 1.00 93.81 108 LEU A CA 1
ATOM 844 C C . LEU A 1 108 ? 0.166 6.326 6.042 1.00 93.81 108 LEU A C 1
ATOM 846 O O . LEU A 1 108 ? 0.876 6.188 5.048 1.00 93.81 108 LEU A O 1
ATOM 850 N N . THR A 1 109 ? 0.000 7.503 6.648 1.00 94.75 109 THR A N 1
ATOM 851 C CA . THR A 1 109 ? 0.607 8.753 6.170 1.00 94.75 109 THR A CA 1
ATOM 852 C C . THR A 1 109 ? 2.133 8.697 6.208 1.00 94.75 109 THR A C 1
ATOM 854 O O . THR A 1 109 ? 2.779 9.056 5.227 1.00 94.75 109 THR A O 1
ATOM 857 N N . ILE A 1 110 ? 2.726 8.205 7.300 1.00 96.19 110 ILE A N 1
ATOM 858 C CA . ILE A 1 110 ? 4.183 8.068 7.438 1.00 96.19 110 ILE A CA 1
ATOM 859 C C . ILE A 1 110 ? 4.729 7.089 6.395 1.00 96.19 110 ILE A C 1
ATOM 861 O O . ILE A 1 110 ? 5.724 7.385 5.735 1.00 96.19 110 ILE A O 1
ATOM 865 N N . THR A 1 111 ? 4.082 5.935 6.209 1.00 93.44 111 THR A N 1
ATOM 866 C CA . THR A 1 111 ? 4.499 4.952 5.202 1.00 93.44 111 THR A CA 1
ATOM 867 C C . THR A 1 111 ? 4.388 5.516 3.786 1.00 93.44 111 THR A C 1
ATOM 869 O O . THR A 1 111 ? 5.320 5.340 3.001 1.00 93.44 111 THR A O 1
ATOM 872 N N . ALA A 1 112 ? 3.299 6.219 3.462 1.00 91.31 112 ALA A N 1
ATOM 873 C CA . ALA A 1 112 ? 3.116 6.852 2.157 1.00 91.31 112 ALA A CA 1
ATOM 874 C C . ALA A 1 112 ? 4.185 7.924 1.892 1.00 91.31 112 ALA A C 1
ATOM 876 O O . ALA A 1 112 ? 4.821 7.904 0.841 1.00 91.31 112 ALA A O 1
ATOM 877 N N . LEU A 1 113 ? 4.456 8.797 2.868 1.00 92.50 113 LEU A N 1
ATOM 878 C CA . LEU A 1 113 ? 5.502 9.819 2.764 1.00 92.50 113 LEU A CA 1
ATOM 879 C C . LEU A 1 113 ? 6.894 9.206 2.599 1.00 92.50 113 LEU A C 1
ATOM 881 O O . LEU A 1 113 ? 7.658 9.654 1.750 1.00 92.50 113 LEU A O 1
ATOM 885 N N . LYS A 1 114 ? 7.215 8.153 3.358 1.00 94.62 114 LYS A N 1
ATOM 886 C CA . LYS A 1 114 ? 8.503 7.461 3.234 1.00 94.62 114 LYS A CA 1
ATOM 887 C C . LYS A 1 114 ? 8.671 6.830 1.852 1.00 94.62 114 LYS A C 1
ATOM 889 O O . LYS A 1 114 ? 9.736 6.950 1.258 1.00 94.62 114 LYS A O 1
ATOM 894 N N . ARG A 1 115 ? 7.625 6.189 1.321 1.00 92.62 115 ARG A N 1
ATOM 895 C CA . ARG A 1 115 ? 7.638 5.632 -0.041 1.00 92.62 115 ARG A CA 1
ATOM 896 C C . ARG A 1 115 ? 7.766 6.718 -1.104 1.00 92.62 115 ARG A C 1
ATOM 898 O O . ARG A 1 115 ? 8.473 6.506 -2.079 1.00 92.62 115 ARG A O 1
ATOM 905 N N . LEU A 1 116 ? 7.138 7.874 -0.897 1.00 92.38 116 LEU A N 1
ATOM 906 C CA . LEU A 1 116 ? 7.241 9.005 -1.814 1.00 92.38 116 LEU A CA 1
ATOM 907 C C . LEU A 1 116 ? 8.664 9.564 -1.818 1.00 92.38 116 LEU A C 1
ATOM 909 O O . LEU A 1 116 ? 9.230 9.780 -2.882 1.00 92.38 116 LEU A O 1
ATOM 9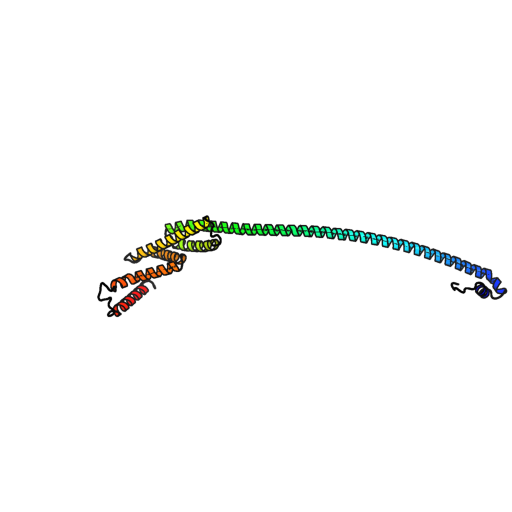13 N N . GLN A 1 117 ? 9.268 9.731 -0.640 1.00 93.75 117 GLN A N 1
ATOM 914 C CA . GLN A 1 117 ? 10.671 10.119 -0.521 1.00 93.75 117 GLN A CA 1
ATOM 915 C C . GLN A 1 117 ? 11.582 9.116 -1.238 1.00 93.75 117 GLN A C 1
ATOM 917 O O . GLN A 1 117 ? 12.432 9.525 -2.021 1.00 93.75 117 GLN A O 1
ATOM 922 N N . MET A 1 118 ? 11.380 7.813 -1.011 1.00 94.88 118 MET A N 1
ATOM 923 C CA . MET A 1 118 ? 12.132 6.767 -1.710 1.00 94.88 118 MET A CA 1
ATOM 924 C C . MET A 1 118 ? 11.971 6.867 -3.229 1.00 94.88 118 MET A C 1
ATOM 926 O O . MET A 1 118 ? 12.961 6.734 -3.937 1.00 94.88 118 MET A O 1
ATOM 930 N N . LEU A 1 119 ? 10.758 7.123 -3.727 1.00 93.12 119 LEU A N 1
ATOM 931 C CA . LEU A 1 119 ? 10.488 7.255 -5.159 1.00 93.12 119 LEU A CA 1
ATOM 932 C C . LEU A 1 119 ? 11.192 8.477 -5.762 1.00 93.12 119 LEU A C 1
ATOM 934 O O . LEU A 1 119 ? 11.815 8.353 -6.812 1.00 93.12 119 LEU A O 1
ATOM 938 N N . VAL A 1 120 ? 11.147 9.631 -5.091 1.00 93.56 120 VAL A N 1
ATOM 939 C CA . VAL A 1 120 ? 11.847 10.847 -5.538 1.00 93.56 120 VAL A CA 1
ATOM 940 C C . VAL A 1 120 ? 13.355 10.604 -5.596 1.00 93.56 120 VAL A C 1
ATOM 942 O O . VAL A 1 120 ? 13.962 10.800 -6.644 1.00 93.56 120 VAL A O 1
ATOM 945 N N . THR A 1 121 ? 13.952 10.083 -4.519 1.00 94.94 121 THR A N 1
ATOM 946 C CA . THR A 1 121 ? 15.394 9.788 -4.483 1.00 94.94 121 THR A CA 1
ATOM 947 C C . THR A 1 121 ? 15.795 8.743 -5.525 1.00 94.94 121 THR A C 1
ATOM 949 O O . THR A 1 121 ? 16.820 8.897 -6.182 1.00 94.94 121 THR A O 1
ATOM 952 N N . ALA A 1 122 ? 14.988 7.696 -5.718 1.00 94.81 122 ALA A N 1
ATOM 953 C CA . ALA A 1 122 ? 15.244 6.687 -6.742 1.00 94.81 122 ALA A CA 1
ATOM 954 C C . ALA A 1 122 ? 15.140 7.269 -8.160 1.00 94.81 122 ALA A C 1
ATOM 956 O O . ALA A 1 122 ? 15.922 6.894 -9.024 1.00 94.81 122 ALA A O 1
ATOM 957 N N . THR A 1 123 ? 14.223 8.208 -8.403 1.00 93.50 123 THR A N 1
ATOM 958 C CA . THR A 1 123 ? 14.083 8.877 -9.708 1.00 93.50 123 THR A CA 1
ATOM 959 C C . THR A 1 123 ? 15.296 9.759 -10.009 1.00 93.50 123 THR A C 1
ATOM 961 O O . THR A 1 123 ? 15.849 9.698 -11.106 1.00 93.50 123 THR A O 1
ATOM 964 N N . GLU A 1 124 ? 15.768 10.521 -9.019 1.00 93.56 124 GLU A N 1
ATOM 965 C CA . GLU A 1 124 ? 16.992 11.325 -9.134 1.00 93.56 124 GLU A CA 1
ATOM 966 C C . GLU A 1 124 ? 18.218 10.443 -9.412 1.00 93.56 124 GLU A C 1
ATOM 968 O O . GLU A 1 124 ? 18.979 10.706 -10.344 1.00 93.56 124 GLU A O 1
ATOM 973 N N . GLN A 1 125 ? 18.383 9.353 -8.657 1.00 94.50 125 GLN A N 1
ATOM 974 C CA . GLN A 1 125 ? 19.471 8.392 -8.864 1.00 94.50 125 GLN A CA 1
ATOM 975 C C . GLN A 1 125 ? 19.388 7.718 -10.239 1.00 94.50 125 GLN A C 1
ATOM 977 O O . GLN A 1 125 ? 20.405 7.588 -10.919 1.00 94.50 125 GLN A O 1
ATOM 982 N N . LEU A 1 126 ? 18.185 7.344 -10.686 1.00 94.31 126 LEU A N 1
ATOM 983 C CA . LEU A 1 126 ? 17.974 6.730 -11.995 1.00 94.31 126 LEU A CA 1
ATOM 984 C C . LEU A 1 126 ? 18.345 7.692 -13.126 1.00 94.31 126 LEU A C 1
ATOM 986 O O . LEU A 1 126 ? 18.961 7.270 -14.101 1.00 94.31 126 LEU A O 1
ATOM 990 N N . SER A 1 127 ? 18.038 8.984 -12.980 1.00 93.75 127 SER A N 1
ATOM 991 C CA . SER A 1 127 ? 18.460 10.010 -13.938 1.00 93.75 127 SER A CA 1
ATOM 992 C C . SER A 1 127 ? 19.986 10.113 -14.042 1.00 93.75 127 SER A C 1
ATOM 994 O O . SER A 1 127 ? 20.512 10.225 -15.153 1.00 93.75 127 SER A O 1
ATOM 996 N N . VAL A 1 128 ? 20.704 10.033 -12.915 1.00 95.00 128 VAL A N 1
ATOM 997 C CA . VAL A 1 128 ? 22.177 10.045 -12.901 1.00 95.00 128 VAL A CA 1
ATOM 998 C C . VAL A 1 128 ? 22.735 8.790 -13.574 1.00 95.00 128 VAL A C 1
ATOM 1000 O O . VAL A 1 128 ? 23.540 8.904 -14.497 1.00 95.00 128 VAL A O 1
ATOM 1003 N N . MET A 1 129 ? 22.252 7.604 -13.192 1.00 92.50 129 MET A N 1
ATOM 1004 C CA . MET A 1 129 ? 22.699 6.328 -13.767 1.00 92.50 129 MET A CA 1
ATOM 1005 C C . MET A 1 129 ? 22.420 6.232 -15.271 1.00 92.50 129 MET A C 1
ATOM 1007 O O . MET A 1 129 ? 23.256 5.730 -16.024 1.00 92.50 129 MET A O 1
ATOM 1011 N N . ALA A 1 130 ? 21.275 6.749 -15.730 1.00 91.44 130 ALA A N 1
ATOM 1012 C CA . ALA A 1 130 ? 20.949 6.826 -17.151 1.00 91.44 130 ALA A CA 1
ATOM 1013 C C . ALA A 1 130 ? 21.954 7.706 -17.911 1.00 91.44 130 ALA A C 1
ATOM 1015 O O . ALA A 1 130 ? 22.474 7.299 -18.953 1.00 91.44 130 ALA A O 1
ATOM 1016 N N . ARG A 1 131 ? 22.291 8.878 -17.351 1.00 91.06 131 ARG A N 1
ATOM 1017 C CA . ARG A 1 131 ? 23.254 9.821 -17.937 1.00 91.06 131 ARG A CA 1
ATOM 1018 C C . ARG A 1 131 ? 24.672 9.252 -18.002 1.00 91.06 131 ARG A C 1
ATOM 1020 O O . ARG A 1 131 ? 25.356 9.459 -19.001 1.00 91.06 131 ARG A O 1
ATOM 1027 N N . GLU A 1 132 ? 25.105 8.540 -16.965 1.00 90.56 132 GLU A N 1
ATOM 1028 C CA . GLU A 1 132 ? 26.428 7.897 -16.901 1.00 90.56 132 GLU A CA 1
ATOM 1029 C C . GLU A 1 132 ? 26.486 6.552 -17.641 1.00 90.56 132 GLU A C 1
ATOM 1031 O O . GLU A 1 132 ? 27.546 5.938 -17.729 1.00 90.56 132 GLU A O 1
ATOM 1036 N N . ARG A 1 133 ? 25.367 6.114 -18.237 1.00 88.31 133 ARG A N 1
ATOM 1037 C CA . ARG A 1 133 ? 25.228 4.841 -18.963 1.00 88.31 133 ARG A CA 1
ATOM 1038 C C . ARG A 1 133 ? 25.492 3.597 -18.103 1.00 88.31 133 ARG A C 1
ATOM 1040 O O . ARG A 1 133 ? 25.886 2.551 -18.615 1.00 88.31 133 ARG A O 1
ATOM 1047 N N . MET A 1 134 ? 25.231 3.678 -16.799 1.00 90.44 134 MET A N 1
ATOM 1048 C CA . MET A 1 134 ? 25.357 2.559 -15.861 1.00 90.44 134 MET A CA 1
ATOM 1049 C C . MET A 1 134 ? 24.137 1.630 -15.955 1.00 90.44 134 MET A C 1
ATOM 1051 O O . MET A 1 134 ? 23.299 1.573 -15.055 1.00 90.44 134 MET A O 1
ATOM 1055 N N . TYR A 1 135 ? 24.001 0.915 -17.074 1.00 91.12 135 TYR A N 1
ATOM 1056 C CA . TYR A 1 135 ? 22.770 0.191 -17.409 1.00 91.12 135 TYR A CA 1
ATOM 1057 C C . TYR A 1 135 ? 22.388 -0.910 -16.409 1.00 91.12 135 TYR A C 1
ATOM 1059 O O . TYR A 1 135 ? 21.214 -1.050 -16.082 1.00 91.12 135 TYR A O 1
ATOM 1067 N N . ALA A 1 136 ? 23.355 -1.661 -15.877 1.00 89.81 136 ALA A N 1
ATOM 1068 C CA . ALA A 1 136 ? 23.067 -2.731 -14.919 1.00 89.81 136 ALA A CA 1
ATOM 1069 C C . ALA A 1 136 ? 22.424 -2.198 -13.623 1.00 89.81 136 ALA A C 1
ATOM 1071 O O . ALA A 1 136 ? 21.442 -2.750 -13.124 1.00 89.81 136 ALA A O 1
ATOM 1072 N N . GLU A 1 137 ? 22.945 -1.090 -13.096 1.00 91.38 137 GLU A N 1
ATOM 1073 C CA . GLU A 1 137 ? 22.407 -0.452 -11.893 1.00 91.38 137 GLU A CA 1
ATOM 1074 C C . GLU A 1 137 ? 21.088 0.269 -12.186 1.00 91.38 137 GLU A C 1
ATOM 1076 O O . GLU A 1 137 ? 20.131 0.134 -11.419 1.00 91.38 137 GLU A O 1
ATOM 1081 N N . ALA A 1 138 ? 20.991 0.933 -13.345 1.00 93.56 138 ALA A N 1
ATOM 1082 C CA . ALA A 1 138 ? 19.757 1.555 -13.810 1.00 93.56 138 ALA A CA 1
ATOM 1083 C C . ALA A 1 138 ? 18.615 0.535 -13.950 1.00 93.56 138 ALA A C 1
ATOM 1085 O O . ALA A 1 138 ? 17.489 0.839 -13.571 1.00 93.56 138 ALA A O 1
ATOM 1086 N N . ALA A 1 139 ? 18.885 -0.685 -14.429 1.00 92.44 139 ALA A N 1
ATOM 1087 C CA . ALA A 1 139 ? 17.883 -1.748 -14.538 1.00 92.44 139 ALA A CA 1
ATOM 1088 C C . ALA A 1 139 ? 17.329 -2.169 -13.166 1.00 92.44 139 ALA A C 1
ATOM 1090 O O . ALA A 1 139 ? 16.112 -2.255 -12.980 1.00 92.44 139 ALA A O 1
ATOM 1091 N N . ASN A 1 140 ? 18.214 -2.378 -12.184 1.00 92.69 140 ASN A N 1
ATOM 1092 C CA . ASN A 1 140 ? 17.822 -2.730 -10.817 1.00 92.69 140 ASN A CA 1
ATOM 1093 C C . ASN A 1 140 ? 16.989 -1.619 -10.167 1.00 92.69 140 ASN A C 1
ATOM 1095 O O . ASN A 1 140 ? 15.946 -1.880 -9.559 1.00 92.69 140 ASN A O 1
ATOM 1099 N N . LEU A 1 141 ? 17.430 -0.370 -10.323 1.00 93.38 141 LEU A N 1
ATOM 1100 C CA . LEU A 1 141 ? 16.737 0.784 -9.769 1.00 93.38 141 LEU A CA 1
ATOM 1101 C C . LEU A 1 141 ? 15.394 1.023 -10.468 1.00 93.38 141 LEU A C 1
ATOM 1103 O O . LEU A 1 141 ? 14.402 1.301 -9.798 1.00 93.38 141 LEU A O 1
ATOM 1107 N N . LEU A 1 142 ? 15.322 0.824 -11.785 1.00 92.94 142 LEU A N 1
ATOM 1108 C CA . LEU A 1 142 ? 14.081 0.891 -12.552 1.00 92.94 142 LEU A CA 1
ATOM 1109 C C . LEU A 1 142 ? 13.070 -0.158 -12.070 1.00 92.94 142 LEU A C 1
ATOM 1111 O O . LEU A 1 142 ? 11.893 0.160 -11.912 1.00 92.94 142 LEU A O 1
ATOM 1115 N N . HIS A 1 143 ? 13.509 -1.379 -11.749 1.00 91.69 143 HIS A N 1
ATOM 1116 C CA . HIS A 1 143 ? 12.626 -2.384 -11.153 1.00 91.69 143 HIS A CA 1
ATOM 1117 C C . HIS A 1 143 ? 12.065 -1.925 -9.797 1.00 91.69 143 HIS A C 1
ATOM 1119 O O . HIS A 1 143 ? 10.861 -2.041 -9.551 1.00 91.69 143 HIS A O 1
ATOM 1125 N N . ALA A 1 144 ? 12.908 -1.351 -8.933 1.00 92.31 144 ALA A N 1
ATOM 1126 C CA . ALA A 1 144 ? 12.474 -0.804 -7.647 1.00 92.31 144 ALA A CA 1
ATOM 1127 C C . ALA A 1 144 ? 11.487 0.368 -7.818 1.00 92.31 144 ALA A C 1
ATOM 1129 O O . ALA A 1 144 ? 10.468 0.425 -7.126 1.00 92.31 144 ALA A O 1
ATOM 1130 N N . VAL A 1 145 ? 11.743 1.268 -8.772 1.00 93.25 145 VAL A N 1
ATOM 1131 C CA . VAL A 1 145 ? 10.844 2.377 -9.126 1.00 93.25 145 VAL A CA 1
ATOM 1132 C C . VAL A 1 145 ? 9.496 1.849 -9.622 1.00 93.25 145 VAL A C 1
ATOM 1134 O O . VAL A 1 145 ? 8.461 2.323 -9.159 1.00 93.25 145 VAL A O 1
ATOM 1137 N N . ASN A 1 146 ? 9.479 0.819 -10.474 1.00 90.31 146 ASN A N 1
ATOM 1138 C CA . ASN A 1 146 ? 8.242 0.196 -10.959 1.00 90.31 146 ASN A CA 1
ATOM 1139 C C . ASN A 1 146 ? 7.397 -0.367 -9.804 1.00 90.31 146 ASN A C 1
ATOM 1141 O O . ASN A 1 146 ? 6.185 -0.160 -9.759 1.00 90.31 146 ASN A O 1
ATOM 1145 N N . GLN A 1 147 ? 8.031 -1.035 -8.835 1.00 90.94 147 GLN A N 1
ATOM 1146 C CA . GLN A 1 147 ? 7.336 -1.536 -7.646 1.00 90.94 147 GLN A CA 1
ATOM 1147 C C . GLN A 1 147 ? 6.791 -0.404 -6.765 1.00 90.94 147 GLN A C 1
ATOM 1149 O O . GLN A 1 147 ? 5.699 -0.518 -6.203 1.00 90.94 147 GLN A O 1
ATOM 1154 N N . LEU A 1 148 ? 7.538 0.693 -6.614 1.00 90.94 148 LEU A N 1
ATOM 1155 C CA . LEU A 1 148 ? 7.083 1.855 -5.851 1.00 90.94 148 LEU A CA 1
ATOM 1156 C C . LEU A 1 148 ? 5.904 2.546 -6.544 1.00 90.94 148 LEU A C 1
ATOM 1158 O O . LEU A 1 148 ? 4.931 2.866 -5.863 1.00 90.94 148 LEU A O 1
ATOM 1162 N N . LEU A 1 149 ? 5.942 2.699 -7.871 1.00 88.94 149 LEU A N 1
ATOM 1163 C CA . LEU A 1 149 ? 4.859 3.289 -8.663 1.00 88.94 149 LEU A CA 1
ATOM 1164 C C . LEU A 1 149 ? 3.532 2.539 -8.513 1.00 88.94 149 LEU A C 1
ATOM 1166 O O . LEU A 1 149 ? 2.500 3.187 -8.357 1.00 88.94 149 LEU A O 1
ATOM 1170 N N . ALA A 1 150 ? 3.554 1.204 -8.438 1.00 88.81 150 ALA A N 1
ATOM 1171 C CA . ALA A 1 150 ? 2.345 0.400 -8.220 1.00 88.81 150 ALA A CA 1
ATOM 1172 C C . ALA A 1 150 ? 1.589 0.787 -6.930 1.00 88.81 150 ALA A C 1
ATOM 1174 O O . ALA A 1 150 ? 0.365 0.722 -6.858 1.00 88.81 150 ALA A O 1
ATOM 1175 N N . HIS A 1 151 ? 2.301 1.249 -5.896 1.00 86.50 151 HIS A N 1
ATOM 1176 C CA . HIS A 1 151 ? 1.678 1.715 -4.652 1.00 86.50 151 HIS A CA 1
ATOM 1177 C C . HIS A 1 151 ? 1.050 3.112 -4.770 1.00 86.50 151 HIS A C 1
ATOM 1179 O O . HIS A 1 151 ? 0.271 3.497 -3.894 1.0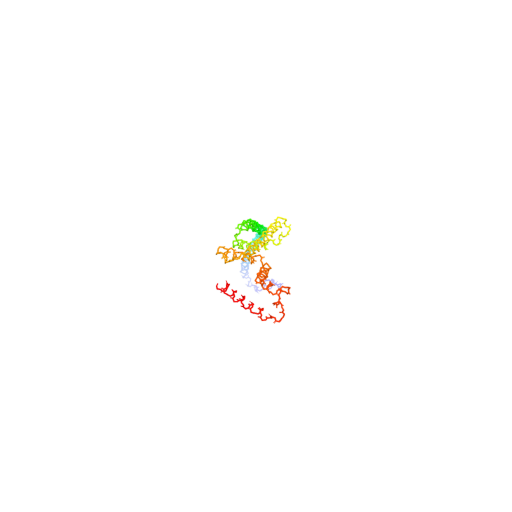0 86.50 151 HIS A O 1
ATOM 1185 N N . PHE A 1 152 ? 1.401 3.868 -5.813 1.00 88.12 152 PHE A N 1
ATOM 1186 C CA . PHE A 1 152 ? 0.928 5.227 -6.064 1.00 88.12 152 PHE A CA 1
ATOM 1187 C C . PHE A 1 152 ? -0.178 5.316 -7.125 1.00 88.12 152 PHE A C 1
ATOM 1189 O O . PHE A 1 152 ? -0.744 6.392 -7.291 1.00 88.12 152 PHE A O 1
ATOM 1196 N N . GLU A 1 153 ? -0.570 4.205 -7.759 1.00 83.12 153 GLU A N 1
ATOM 1197 C CA . GLU A 1 153 ? -1.670 4.169 -8.742 1.00 83.12 153 GLU A CA 1
ATOM 1198 C C . GLU A 1 153 ? -2.982 4.740 -8.177 1.00 83.12 153 GLU A C 1
ATOM 1200 O O . GLU A 1 153 ? -3.671 5.509 -8.840 1.00 83.12 153 GLU A O 1
ATOM 1205 N N . GLY A 1 154 ? -3.293 4.450 -6.907 1.00 82.88 154 GLY A N 1
ATOM 1206 C CA . GLY A 1 154 ? -4.477 4.985 -6.221 1.00 82.88 154 GLY A CA 1
ATOM 1207 C C . GLY A 1 154 ? -4.401 6.472 -5.846 1.00 82.88 154 GLY A C 1
ATOM 1208 O O . GLY A 1 154 ? -5.376 7.016 -5.330 1.00 82.88 154 GLY A O 1
ATOM 1209 N N . TYR A 1 155 ? -3.260 7.127 -6.073 1.00 83.44 155 TYR A N 1
ATOM 1210 C CA . TYR A 1 155 ? -3.041 8.556 -5.824 1.00 83.44 155 TYR A CA 1
ATOM 1211 C C . TYR A 1 155 ? -3.049 9.387 -7.120 1.00 83.44 155 TYR A C 1
ATOM 1213 O O . TYR A 1 155 ? -2.657 10.558 -7.101 1.00 83.44 155 TYR A O 1
ATOM 1221 N N . SER A 1 156 ? -3.513 8.796 -8.228 1.00 73.12 156 SER A N 1
ATOM 1222 C CA . SER A 1 156 ? -3.716 9.472 -9.512 1.00 73.12 156 SER A CA 1
ATOM 1223 C C . SER A 1 156 ? -4.538 10.755 -9.336 1.00 73.12 156 SER A C 1
ATOM 1225 O O . SER A 1 156 ? -5.623 10.718 -8.747 1.00 73.12 156 SER A O 1
ATOM 1227 N N . GLY A 1 157 ? -4.036 11.884 -9.841 1.00 80.25 157 GLY A N 1
ATOM 1228 C CA . GLY A 1 157 ? -4.691 13.196 -9.740 1.00 80.25 157 GLY A CA 1
ATOM 1229 C C . GLY A 1 157 ? -4.046 14.153 -8.734 1.00 80.25 157 GLY A C 1
ATOM 1230 O O . GLY A 1 157 ? -4.410 15.334 -8.670 1.00 80.25 157 GLY A O 1
ATOM 1231 N N . ILE A 1 158 ? -3.060 13.692 -7.959 1.00 88.50 158 ILE A N 1
ATOM 1232 C CA . ILE A 1 15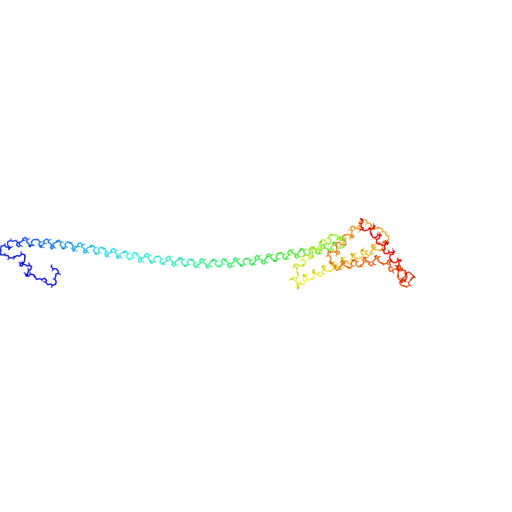8 ? -2.161 14.594 -7.241 1.00 88.50 158 ILE A CA 1
ATOM 1233 C C . ILE A 1 158 ? -1.095 15.069 -8.228 1.00 88.50 158 ILE A C 1
ATOM 1235 O O . ILE A 1 158 ? -0.131 14.358 -8.488 1.00 88.50 158 ILE A O 1
ATOM 1239 N N . LYS A 1 159 ? -1.200 16.331 -8.665 1.00 89.25 159 LYS A N 1
ATOM 1240 C CA . LYS A 1 159 ? -0.299 16.951 -9.660 1.00 89.25 159 LYS A CA 1
ATOM 1241 C C . LYS A 1 159 ? 1.197 16.674 -9.458 1.00 89.25 159 LYS A C 1
ATOM 1243 O O . LYS A 1 159 ? 1.931 16.550 -10.424 1.00 89.25 159 LYS A O 1
ATOM 1248 N N . LYS A 1 160 ? 1.669 16.621 -8.206 1.00 87.38 160 LYS A N 1
ATOM 1249 C CA . LYS A 1 160 ? 3.084 16.339 -7.901 1.00 87.38 160 LYS A CA 1
ATOM 1250 C C . LYS A 1 160 ? 3.486 14.890 -8.182 1.00 87.38 160 LYS A C 1
ATOM 1252 O O . LYS A 1 160 ? 4.623 14.658 -8.563 1.00 87.38 160 LYS A O 1
ATOM 1257 N N . ILE A 1 161 ? 2.585 13.943 -7.933 1.00 89.06 161 ILE A N 1
ATOM 1258 C CA . ILE A 1 161 ? 2.809 12.525 -8.226 1.00 89.06 161 ILE A CA 1
ATOM 1259 C C . ILE A 1 161 ? 2.705 12.317 -9.732 1.00 89.06 161 ILE A C 1
ATOM 1261 O O . ILE A 1 161 ? 3.577 11.674 -10.295 1.00 89.06 161 ILE A O 1
ATOM 1265 N N . ASP A 1 162 ? 1.722 12.943 -10.381 1.00 89.25 162 ASP A N 1
ATOM 1266 C CA . ASP A 1 162 ? 1.574 12.881 -11.837 1.00 89.25 162 ASP A CA 1
ATOM 1267 C C . ASP A 1 162 ? 2.840 13.413 -12.541 1.00 89.25 162 ASP A C 1
ATOM 1269 O O . ASP A 1 162 ? 3.407 12.723 -13.381 1.00 89.25 162 ASP A O 1
ATOM 1273 N N . ALA A 1 163 ? 3.375 14.561 -12.104 1.00 90.88 163 ALA A N 1
ATOM 1274 C CA . ALA A 1 163 ? 4.639 15.098 -12.619 1.00 90.88 163 ALA A CA 1
ATOM 1275 C C . ALA A 1 163 ? 5.847 14.170 -12.372 1.00 90.88 163 ALA A C 1
ATOM 1277 O O . ALA A 1 163 ? 6.769 14.122 -13.179 1.00 90.88 163 ALA A O 1
ATOM 1278 N N . LEU A 1 164 ? 5.865 13.433 -11.255 1.00 91.00 164 LEU A N 1
ATOM 1279 C CA . LEU A 1 164 ? 6.929 12.468 -10.965 1.00 91.00 164 LEU A CA 1
ATOM 1280 C C . LEU A 1 164 ? 6.817 11.227 -11.861 1.00 91.00 164 LEU A C 1
ATOM 1282 O O . LEU A 1 164 ? 7.831 10.723 -12.334 1.00 91.00 164 LEU A O 1
ATOM 1286 N N . CYS A 1 165 ? 5.597 10.755 -12.121 1.00 90.25 165 CYS A N 1
ATOM 1287 C CA . CYS A 1 165 ? 5.341 9.689 -13.086 1.00 90.25 165 CYS A CA 1
ATOM 1288 C C . CYS A 1 165 ? 5.784 10.106 -14.495 1.00 90.25 165 CYS A C 1
ATOM 1290 O O . CYS A 1 165 ? 6.497 9.346 -15.143 1.00 90.25 165 CYS A O 1
ATOM 1292 N N . GLU A 1 166 ? 5.449 11.329 -14.923 1.00 91.81 166 GLU A N 1
ATOM 1293 C CA . GLU A 1 166 ? 5.899 11.892 -16.204 1.00 91.81 166 GLU A CA 1
ATOM 1294 C C . GLU A 1 166 ? 7.432 11.917 -16.300 1.00 91.81 166 GLU A C 1
ATOM 1296 O O . GLU A 1 166 ? 7.989 11.423 -17.277 1.00 91.81 166 GLU A O 1
ATOM 1301 N N . GLN A 1 167 ? 8.134 12.384 -15.260 1.00 92.38 167 GLN A N 1
ATOM 1302 C CA . GLN A 1 167 ? 9.604 12.361 -15.220 1.00 92.38 167 GLN A CA 1
ATOM 1303 C C . GLN A 1 167 ? 10.180 10.942 -15.338 1.00 92.38 167 GLN A C 1
ATOM 1305 O O . GLN A 1 167 ? 11.181 10.727 -16.022 1.00 92.38 167 GLN A O 1
ATOM 1310 N N . ILE A 1 168 ? 9.566 9.954 -14.682 1.00 93.50 168 ILE A N 1
ATOM 1311 C CA . ILE A 1 168 ? 10.003 8.556 -14.786 1.00 93.50 168 ILE A CA 1
ATOM 1312 C C . ILE A 1 168 ? 9.781 8.028 -16.209 1.00 93.50 168 ILE A C 1
ATOM 1314 O O . ILE A 1 168 ? 10.649 7.334 -16.740 1.00 93.50 168 ILE A O 1
ATOM 1318 N N . ASP A 1 169 ? 8.661 8.365 -16.847 1.00 92.44 169 ASP A N 1
ATOM 1319 C CA . ASP A 1 169 ? 8.366 7.960 -18.224 1.00 92.44 169 ASP A CA 1
ATOM 1320 C C . ASP A 1 169 ? 9.292 8.633 -19.250 1.00 92.44 169 ASP A C 1
ATOM 1322 O O . ASP A 1 169 ? 9.730 7.984 -20.209 1.00 92.44 169 ASP A O 1
ATOM 1326 N N . GLU A 1 170 ? 9.686 9.885 -19.016 1.00 94.19 170 GLU A N 1
ATOM 1327 C CA . GLU A 1 170 ? 10.737 10.561 -19.782 1.00 94.19 170 GLU A CA 1
ATOM 1328 C C . GLU A 1 170 ? 12.072 9.813 -19.663 1.00 94.19 170 GLU A C 1
ATOM 1330 O O . GLU A 1 170 ? 12.693 9.493 -20.681 1.00 94.19 170 GLU A O 1
ATOM 1335 N N . ILE A 1 171 ? 12.488 9.453 -18.442 1.00 93.88 171 ILE A N 1
ATOM 1336 C CA . ILE A 1 171 ? 13.727 8.693 -18.209 1.00 93.88 171 ILE A CA 1
ATOM 1337 C C . ILE A 1 171 ? 13.653 7.307 -18.862 1.00 93.88 171 ILE A C 1
ATOM 1339 O O . ILE A 1 171 ? 14.621 6.875 -19.489 1.00 93.88 171 ILE A O 1
ATOM 1343 N N . ARG A 1 172 ? 12.513 6.610 -18.776 1.00 93.50 172 ARG A N 1
ATOM 1344 C CA . ARG A 1 172 ? 12.293 5.318 -19.450 1.00 93.50 172 ARG A CA 1
ATOM 1345 C C . ARG A 1 172 ? 12.441 5.440 -20.963 1.00 93.50 172 ARG A C 1
ATOM 1347 O O . ARG A 1 172 ? 13.097 4.607 -21.588 1.00 93.50 172 ARG A O 1
ATOM 1354 N N . THR A 1 173 ? 11.859 6.482 -21.550 1.00 93.25 173 THR A N 1
ATOM 1355 C CA . THR A 1 173 ? 11.927 6.739 -22.995 1.00 93.25 173 THR A CA 1
ATOM 1356 C C . THR A 1 173 ? 13.348 7.100 -23.430 1.00 93.25 173 THR A C 1
ATOM 1358 O O . THR A 1 173 ? 13.825 6.614 -24.461 1.00 93.25 173 THR A O 1
ATOM 1361 N N . ALA A 1 174 ? 14.059 7.892 -22.625 1.00 93.12 174 ALA A N 1
ATOM 1362 C CA . ALA A 1 174 ? 15.460 8.227 -22.851 1.00 93.12 174 ALA A CA 1
ATOM 1363 C C . ALA A 1 174 ? 16.356 6.982 -22.777 1.00 93.12 174 ALA A C 1
ATOM 1365 O O . ALA A 1 174 ? 17.096 6.717 -23.722 1.00 93.12 174 ALA A O 1
ATOM 1366 N N . LEU A 1 175 ? 16.230 6.172 -21.718 1.00 93.00 175 LEU A N 1
ATOM 1367 C CA . LEU A 1 175 ? 16.956 4.907 -21.559 1.00 93.00 175 LEU A CA 1
ATOM 1368 C C . LEU A 1 175 ? 16.694 3.962 -22.726 1.00 93.00 175 LEU A C 1
ATOM 1370 O O . LEU A 1 175 ? 17.633 3.400 -23.282 1.00 93.00 175 LEU A O 1
ATOM 1374 N N . ARG A 1 176 ? 15.431 3.820 -23.136 1.00 93.75 176 ARG A N 1
ATOM 1375 C CA . ARG A 1 176 ? 15.065 3.029 -24.309 1.00 93.75 176 ARG A CA 1
ATOM 1376 C C . ARG A 1 176 ? 15.816 3.516 -25.546 1.00 93.75 176 ARG A C 1
ATOM 1378 O O . ARG A 1 176 ? 16.517 2.731 -26.172 1.00 93.75 176 ARG A O 1
ATOM 1385 N N . THR A 1 177 ? 15.699 4.798 -25.881 1.00 92.50 177 THR A N 1
ATOM 1386 C CA . THR A 1 177 ? 16.343 5.380 -27.071 1.00 92.50 177 THR A CA 1
ATOM 1387 C C . THR A 1 177 ? 17.855 5.175 -27.034 1.00 92.50 177 THR A C 1
ATOM 1389 O O . THR A 1 177 ? 18.441 4.698 -28.001 1.00 92.50 177 THR A O 1
ATOM 1392 N N . GLN A 1 178 ? 18.471 5.442 -25.885 1.00 91.25 178 GLN A N 1
ATOM 1393 C CA . GLN A 1 178 ? 19.906 5.311 -25.669 1.00 91.25 178 GLN A CA 1
ATOM 1394 C C . GLN A 1 178 ? 20.400 3.869 -25.843 1.00 91.25 178 GLN A C 1
ATOM 1396 O O . GLN A 1 178 ? 21.425 3.644 -26.484 1.00 91.25 178 GLN A O 1
ATOM 1401 N N . VAL A 1 179 ? 19.652 2.889 -25.326 1.00 92.06 179 VAL A N 1
ATOM 1402 C CA . VAL A 1 179 ? 19.965 1.469 -25.510 1.00 92.06 179 VAL A CA 1
ATOM 1403 C C . VAL A 1 179 ? 19.898 1.094 -26.994 1.00 92.06 179 VAL A C 1
ATOM 1405 O O . VAL A 1 179 ? 20.854 0.527 -27.518 1.00 92.06 179 VAL A O 1
ATOM 1408 N N . PHE A 1 180 ? 18.823 1.453 -27.702 1.00 89.81 180 PHE A N 1
ATOM 1409 C CA . PHE A 1 180 ? 18.705 1.167 -29.138 1.00 89.81 180 PHE A CA 1
ATOM 1410 C C . PHE A 1 180 ? 19.789 1.867 -29.973 1.00 89.81 180 PHE A C 1
ATOM 1412 O O . PHE A 1 180 ? 20.298 1.281 -30.928 1.00 89.81 180 PHE A O 1
ATOM 1419 N N . GLU A 1 181 ? 20.178 3.096 -29.631 1.00 89.12 181 GLU A N 1
ATOM 1420 C CA . GLU A 1 181 ? 21.298 3.786 -30.280 1.00 89.12 181 GLU A CA 1
ATOM 1421 C C . GLU A 1 181 ? 22.627 3.054 -30.080 1.00 89.12 181 GLU A C 1
ATOM 1423 O O . GLU A 1 181 ? 23.388 2.905 -31.037 1.00 89.12 181 GLU A O 1
ATOM 1428 N N . ASP A 1 182 ? 22.905 2.577 -28.868 1.00 87.19 182 ASP A N 1
ATOM 1429 C CA . ASP A 1 182 ? 24.142 1.855 -28.569 1.00 87.19 182 ASP A CA 1
ATOM 1430 C C . ASP A 1 182 ? 24.202 0.512 -29.311 1.00 87.19 182 ASP A C 1
ATOM 1432 O O . ASP A 1 182 ? 25.227 0.193 -29.920 1.00 87.19 182 ASP A O 1
ATOM 1436 N N . PHE A 1 183 ? 23.084 -0.219 -29.374 1.00 86.00 183 PHE A N 1
ATOM 1437 C CA . PHE A 1 183 ? 22.961 -1.425 -30.197 1.00 86.00 183 PHE A CA 1
ATOM 1438 C C . PHE A 1 183 ? 23.146 -1.129 -31.695 1.00 86.00 183 PHE A C 1
ATOM 1440 O O . PHE A 1 183 ? 23.888 -1.844 -32.369 1.00 86.00 183 PHE A O 1
ATOM 1447 N N . ASN A 1 184 ? 22.559 -0.045 -32.215 1.00 86.06 184 ASN A N 1
ATOM 1448 C CA . ASN A 1 184 ? 22.746 0.371 -33.609 1.00 86.06 184 ASN A CA 1
ATOM 1449 C C . ASN A 1 184 ? 24.206 0.730 -33.924 1.00 86.06 184 ASN A C 1
ATOM 1451 O O . ASN A 1 184 ? 24.718 0.342 -34.975 1.00 86.06 184 ASN A O 1
ATOM 1455 N N . ARG A 1 185 ? 24.902 1.433 -33.024 1.00 83.81 185 ARG A N 1
ATOM 1456 C CA . ARG A 1 185 ? 26.320 1.792 -33.211 1.00 83.81 185 ARG A CA 1
ATOM 1457 C C . ARG A 1 185 ? 27.212 0.564 -33.312 1.00 83.81 185 ARG A C 1
ATOM 1459 O O . ARG A 1 185 ? 28.098 0.534 -34.158 1.00 83.81 185 ARG A O 1
ATOM 1466 N N . LEU A 1 186 ? 26.963 -0.442 -32.480 1.00 76.88 186 LEU A N 1
ATOM 1467 C CA . LEU A 1 186 ? 27.701 -1.704 -32.519 1.00 76.88 186 LEU A CA 1
ATOM 1468 C C . LEU A 1 186 ? 27.375 -2.513 -33.771 1.00 76.88 186 LEU A C 1
ATOM 1470 O O . LEU A 1 186 ? 28.271 -3.079 -34.379 1.00 76.88 186 LEU A O 1
ATOM 1474 N N . SER A 1 187 ? 26.112 -2.498 -34.198 1.00 73.94 187 SER A N 1
ATOM 1475 C CA . SER A 1 187 ? 25.666 -3.161 -35.427 1.00 73.94 187 SER A CA 1
ATOM 1476 C C . SER A 1 187 ? 26.341 -2.614 -36.697 1.00 73.94 187 SER A C 1
ATOM 1478 O O . SER A 1 187 ? 26.401 -3.309 -37.709 1.00 73.94 187 SER A O 1
ATOM 1480 N N . ALA A 1 188 ? 26.838 -1.372 -36.635 1.00 73.44 188 ALA A N 1
ATOM 1481 C CA . ALA A 1 188 ? 27.558 -0.684 -37.703 1.00 73.44 188 ALA A CA 1
ATOM 1482 C C . ALA A 1 188 ? 29.091 -0.761 -37.563 1.00 73.44 188 ALA A C 1
ATOM 1484 O O . ALA A 1 188 ? 29.802 -0.293 -38.452 1.00 73.44 188 ALA A O 1
ATOM 1485 N N . GLN A 1 189 ? 29.617 -1.298 -36.455 1.00 71.81 189 GLN A N 1
ATOM 1486 C CA . GLN A 1 189 ? 31.052 -1.518 -36.287 1.00 71.81 189 GLN A CA 1
ATOM 1487 C C . GLN A 1 189 ? 31.449 -2.858 -36.913 1.00 71.81 189 GLN A C 1
ATOM 1489 O O . GLN A 1 189 ? 31.040 -3.918 -36.447 1.00 71.81 189 GLN A O 1
ATOM 1494 N N . ASP A 1 190 ? 32.303 -2.810 -37.936 1.00 54.62 190 ASP A N 1
ATOM 1495 C CA . ASP A 1 190 ? 32.955 -3.998 -38.486 1.00 54.62 190 ASP A CA 1
ATOM 1496 C C . ASP A 1 190 ? 34.084 -4.450 -37.542 1.00 54.62 190 ASP A C 1
ATOM 1498 O O . ASP A 1 190 ? 35.200 -3.926 -37.573 1.00 54.62 190 ASP A O 1
ATOM 1502 N N . GLY A 1 191 ? 33.791 -5.409 -36.661 1.00 62.97 191 GLY A N 1
ATOM 1503 C CA . GLY A 1 191 ? 34.773 -6.022 -35.762 1.00 62.97 191 GLY A CA 1
ATOM 1504 C C . GLY A 1 191 ? 34.145 -6.713 -34.551 1.00 62.97 191 GLY A C 1
ATOM 1505 O O . GLY A 1 191 ? 32.991 -6.470 -34.212 1.00 62.97 191 GLY A O 1
ATOM 1506 N N . ASN A 1 192 ? 34.912 -7.577 -33.875 1.00 66.00 192 ASN A N 1
ATOM 1507 C CA . ASN A 1 192 ? 34.451 -8.176 -32.621 1.00 66.00 192 ASN A CA 1
ATOM 1508 C C . ASN A 1 192 ? 34.313 -7.095 -31.531 1.00 66.00 192 ASN A C 1
ATOM 1510 O O . ASN A 1 192 ? 35.242 -6.297 -31.358 1.00 66.00 192 ASN A O 1
ATOM 1514 N N . PRO A 1 193 ? 33.205 -7.085 -30.768 1.00 67.75 193 PRO A N 1
ATOM 1515 C CA . PRO A 1 193 ? 33.008 -6.129 -29.687 1.00 67.75 193 PRO A CA 1
ATOM 1516 C C . PRO A 1 193 ? 34.068 -6.314 -28.595 1.00 67.75 193 PRO A C 1
ATOM 1518 O O . PRO A 1 193 ? 34.453 -7.433 -28.249 1.00 67.75 193 PRO A O 1
ATOM 1521 N N . GLN A 1 194 ? 34.539 -5.201 -28.036 1.00 74.44 194 GLN A N 1
ATOM 1522 C CA . GLN A 1 194 ? 35.462 -5.208 -26.901 1.00 74.44 194 GLN A CA 1
ATOM 1523 C C . GLN A 1 194 ? 34.769 -5.776 -25.646 1.00 74.44 194 GLN A C 1
ATOM 1525 O O . GLN A 1 194 ? 33.571 -5.546 -25.464 1.00 74.44 194 GLN A O 1
ATOM 1530 N N . PRO A 1 195 ? 35.494 -6.433 -24.718 1.00 74.50 195 PRO A N 1
ATOM 1531 C CA . PRO A 1 195 ? 34.900 -7.011 -23.505 1.00 74.50 195 PRO A CA 1
ATOM 1532 C C . PRO A 1 195 ? 34.074 -6.016 -22.670 1.00 74.50 195 PRO A C 1
ATOM 1534 O O . PRO A 1 195 ? 32.990 -6.345 -22.201 1.00 74.50 195 PRO A O 1
ATOM 1537 N N . SER A 1 196 ? 34.525 -4.763 -22.559 1.00 76.50 196 SER A N 1
ATOM 1538 C CA . SER A 1 196 ? 33.803 -3.696 -21.847 1.00 76.50 196 SER A CA 1
ATOM 1539 C C . SER A 1 196 ? 32.501 -3.264 -22.538 1.00 76.50 196 SER A C 1
ATOM 1541 O O . SER A 1 196 ? 31.548 -2.839 -21.881 1.00 76.50 196 SER A O 1
ATOM 1543 N N . GLN A 1 197 ? 32.425 -3.400 -23.865 1.00 76.12 197 GLN A N 1
ATOM 1544 C CA . GLN A 1 197 ? 31.192 -3.165 -24.618 1.00 76.12 197 GLN A CA 1
ATOM 1545 C C . GLN A 1 197 ? 30.197 -4.298 -24.359 1.00 76.12 197 GLN A C 1
ATOM 1547 O O . GLN A 1 197 ? 29.014 -4.025 -24.197 1.00 76.12 197 GLN A O 1
ATOM 1552 N N . ILE A 1 198 ? 30.667 -5.544 -24.241 1.00 77.62 198 ILE A N 1
ATOM 1553 C CA . ILE A 1 198 ? 29.821 -6.705 -23.924 1.00 77.62 198 ILE A CA 1
ATOM 1554 C C . ILE A 1 198 ? 29.177 -6.553 -22.539 1.00 77.62 198 ILE A C 1
ATOM 1556 O O . ILE A 1 198 ? 27.973 -6.760 -22.406 1.00 77.62 198 ILE A O 1
ATOM 1560 N N . GLU A 1 199 ? 29.932 -6.122 -21.525 1.00 79.50 199 GLU A N 1
ATOM 1561 C CA . GLU A 1 199 ? 29.376 -5.855 -20.187 1.00 79.50 199 GLU A CA 1
ATOM 1562 C C . GLU A 1 199 ? 28.318 -4.743 -20.215 1.00 79.50 199 GLU A C 1
ATOM 1564 O O . GLU A 1 199 ? 27.233 -4.886 -19.645 1.00 79.50 199 GLU A O 1
ATOM 1569 N N . THR A 1 200 ? 28.597 -3.661 -20.946 1.00 82.06 200 THR A N 1
ATOM 1570 C CA . THR A 1 200 ? 27.645 -2.558 -21.148 1.00 82.06 200 THR A CA 1
ATOM 1571 C C . THR A 1 200 ? 26.364 -3.043 -21.837 1.00 82.06 200 THR A C 1
ATOM 1573 O O . THR A 1 200 ? 25.264 -2.668 -21.432 1.00 82.06 200 THR A O 1
ATOM 1576 N N . LEU A 1 201 ? 26.485 -3.915 -22.842 1.00 81.62 201 LEU A N 1
ATOM 1577 C CA . LEU A 1 201 ? 25.354 -4.490 -23.577 1.00 81.62 201 LEU A CA 1
ATOM 1578 C C . LEU A 1 201 ? 24.526 -5.442 -22.726 1.00 81.62 201 LEU A C 1
ATOM 1580 O O . LEU A 1 201 ? 23.302 -5.427 -22.812 1.00 81.62 201 LEU A O 1
ATOM 1584 N N . LEU A 1 202 ? 25.173 -6.251 -21.890 1.00 85.69 202 LEU A N 1
ATOM 1585 C CA . LEU A 1 202 ? 24.473 -7.132 -20.964 1.00 85.69 202 LEU A CA 1
ATOM 1586 C C . LEU A 1 202 ? 23.646 -6.310 -19.967 1.00 85.69 202 LEU A C 1
ATOM 1588 O O . LEU A 1 202 ? 22.476 -6.615 -19.731 1.00 85.69 202 LEU A O 1
ATOM 1592 N N . GLY A 1 203 ? 24.212 -5.208 -19.464 1.00 86.50 203 GLY A N 1
ATOM 1593 C CA . GLY A 1 203 ? 23.462 -4.220 -18.690 1.00 86.50 203 GLY A CA 1
ATOM 1594 C C . GLY A 1 203 ? 22.307 -3.603 -19.487 1.00 86.50 203 GLY A C 1
ATOM 1595 O O . GLY A 1 203 ? 21.203 -3.471 -18.965 1.00 86.50 203 GLY A O 1
ATOM 1596 N N . ALA A 1 204 ? 22.522 -3.261 -20.758 1.00 88.25 204 ALA A N 1
ATOM 1597 C CA . ALA A 1 204 ? 21.491 -2.695 -21.626 1.00 88.25 204 ALA A CA 1
ATOM 1598 C C . ALA A 1 204 ? 20.331 -3.679 -21.888 1.00 88.25 204 ALA A C 1
ATOM 1600 O O . ALA A 1 204 ? 19.168 -3.275 -21.875 1.00 88.25 204 ALA A O 1
ATOM 1601 N N . CYS A 1 205 ? 20.617 -4.976 -22.040 1.00 88.75 205 CYS A N 1
ATOM 1602 C CA . CYS A 1 205 ? 19.599 -6.029 -22.099 1.00 88.75 205 CYS A CA 1
ATOM 1603 C C . CYS A 1 205 ? 18.773 -6.087 -20.807 1.00 88.75 205 CYS A C 1
ATOM 1605 O O . CYS A 1 205 ? 17.546 -6.147 -20.871 1.00 88.75 205 CYS A O 1
ATOM 1607 N N . ALA A 1 206 ? 19.420 -5.987 -19.640 1.00 90.62 206 ALA A N 1
ATOM 1608 C CA . ALA A 1 206 ? 18.714 -5.940 -18.360 1.00 90.62 206 ALA A CA 1
ATOM 1609 C C . ALA A 1 206 ? 17.780 -4.717 -18.259 1.00 90.62 206 ALA A C 1
ATOM 1611 O O . ALA A 1 206 ? 16.676 -4.826 -17.723 1.00 90.62 206 ALA A O 1
ATOM 1612 N N . VAL A 1 207 ? 18.173 -3.566 -18.823 1.00 92.19 207 VAL A N 1
ATOM 1613 C CA . VAL A 1 207 ? 17.301 -2.380 -18.922 1.00 92.19 207 VAL A CA 1
ATOM 1614 C C . VAL A 1 207 ? 16.103 -2.646 -19.834 1.00 92.19 207 VAL A C 1
ATOM 1616 O O . VAL A 1 207 ? 14.983 -2.293 -19.471 1.00 92.19 207 VAL A O 1
ATOM 1619 N N . VAL A 1 208 ? 16.299 -3.291 -20.988 1.00 91.50 208 VAL A N 1
ATOM 1620 C CA . VAL A 1 208 ? 15.200 -3.661 -21.903 1.00 91.50 208 VAL A CA 1
ATOM 1621 C C . VAL A 1 208 ? 14.191 -4.576 -21.212 1.00 91.50 208 VAL A C 1
ATOM 1623 O O . VAL A 1 208 ? 12.985 -4.358 -21.334 1.00 91.50 208 VAL A O 1
ATOM 1626 N N . ASP A 1 209 ? 14.667 -5.550 -20.438 1.00 90.12 209 ASP A N 1
ATOM 1627 C CA . ASP A 1 209 ? 13.793 -6.420 -19.651 1.00 90.12 209 ASP A CA 1
ATOM 1628 C C . ASP A 1 209 ? 13.045 -5.661 -18.548 1.00 90.12 209 ASP A C 1
ATOM 1630 O O . ASP A 1 209 ? 11.852 -5.899 -18.342 1.00 90.12 209 ASP A O 1
ATOM 1634 N N . ALA A 1 210 ? 13.704 -4.708 -17.882 1.00 90.31 210 ALA A N 1
ATOM 1635 C CA . ALA A 1 210 ? 13.090 -3.868 -16.855 1.00 90.31 210 ALA A CA 1
ATOM 1636 C C . ALA A 1 210 ? 12.068 -2.854 -17.414 1.00 90.31 210 ALA A C 1
ATOM 1638 O O . ALA A 1 210 ? 11.119 -2.496 -16.711 1.00 90.31 210 ALA A O 1
ATOM 1639 N N . LEU A 1 211 ? 12.231 -2.407 -18.667 1.00 89.88 211 LEU A N 1
ATOM 1640 C CA . LEU A 1 211 ? 11.283 -1.535 -19.377 1.00 89.88 211 LEU A CA 1
ATOM 1641 C C . LEU A 1 211 ? 10.004 -2.272 -19.801 1.00 89.88 211 LEU A C 1
ATOM 1643 O O . LEU A 1 211 ? 8.952 -1.646 -19.922 1.00 89.88 211 LEU A O 1
ATOM 1647 N N . GLY A 1 212 ? 10.080 -3.589 -20.004 1.00 89.25 212 GLY A N 1
ATOM 1648 C CA . GLY A 1 212 ? 8.919 -4.454 -20.197 1.00 89.25 212 GLY A CA 1
ATOM 1649 C C . GLY A 1 212 ? 8.939 -5.291 -21.477 1.00 89.25 212 GLY A C 1
ATOM 1650 O O . GLY A 1 212 ? 9.792 -5.168 -22.357 1.00 89.25 212 GLY A O 1
ATOM 1651 N N . ALA A 1 213 ? 7.942 -6.172 -21.592 1.00 88.00 213 ALA A N 1
ATOM 1652 C CA . ALA A 1 213 ? 7.872 -7.175 -22.655 1.00 88.00 213 ALA A CA 1
ATOM 1653 C C . ALA A 1 213 ? 7.711 -6.582 -24.067 1.00 88.00 213 ALA A C 1
ATOM 1655 O O . ALA A 1 213 ? 8.133 -7.204 -25.042 1.00 88.00 213 ALA A O 1
ATOM 1656 N N . ASP A 1 214 ? 7.113 -5.398 -24.188 1.00 89.31 214 ASP A N 1
ATOM 1657 C CA . ASP A 1 214 ? 6.915 -4.724 -25.475 1.00 89.31 214 ASP A CA 1
ATOM 1658 C C . ASP A 1 214 ? 8.246 -4.265 -26.068 1.00 89.31 214 ASP A C 1
ATOM 1660 O O . ASP A 1 214 ? 8.547 -4.569 -27.222 1.00 89.31 214 ASP A O 1
ATOM 1664 N N . VAL A 1 215 ? 9.086 -3.635 -25.242 1.00 90.38 215 VAL A N 1
ATOM 1665 C CA . VAL A 1 215 ? 10.428 -3.190 -25.638 1.00 90.38 215 VAL A CA 1
ATOM 1666 C C . VAL A 1 215 ? 11.310 -4.387 -25.978 1.00 90.38 215 VAL A C 1
ATOM 1668 O O . VAL A 1 215 ? 12.032 -4.352 -26.972 1.00 90.38 215 VAL A O 1
ATOM 1671 N N . ARG A 1 216 ? 11.197 -5.491 -25.227 1.00 90.75 216 ARG A N 1
ATOM 1672 C CA . ARG A 1 216 ? 11.900 -6.735 -25.566 1.00 90.75 216 ARG A CA 1
ATOM 1673 C C . ARG A 1 216 ? 11.487 -7.278 -26.935 1.00 90.75 216 ARG A C 1
ATOM 1675 O O . ARG A 1 216 ? 12.355 -7.646 -27.721 1.00 90.75 216 ARG A O 1
ATOM 1682 N N . ARG A 1 217 ? 10.187 -7.335 -27.245 1.00 91.19 217 ARG A N 1
ATOM 1683 C CA . ARG A 1 217 ? 9.709 -7.798 -28.565 1.00 91.19 217 ARG A CA 1
ATOM 1684 C C . ARG A 1 217 ? 10.249 -6.929 -29.695 1.00 91.19 217 ARG A C 1
ATOM 1686 O O . ARG A 1 217 ? 10.632 -7.450 -30.739 1.00 91.19 217 ARG A O 1
ATOM 1693 N N . GLU A 1 218 ? 10.305 -5.624 -29.475 1.00 91.19 218 GLU A N 1
ATOM 1694 C CA . GLU A 1 218 ? 10.877 -4.685 -30.433 1.00 91.19 218 GLU A CA 1
ATOM 1695 C C . GLU A 1 218 ? 12.381 -4.879 -30.613 1.00 91.19 218 GLU A C 1
ATOM 1697 O O . GLU A 1 218 ? 12.844 -4.931 -31.748 1.00 91.19 218 GLU A O 1
ATOM 1702 N N . MET A 1 219 ? 13.126 -5.080 -29.523 1.00 88.75 219 MET A N 1
ATOM 1703 C CA . MET A 1 219 ? 14.559 -5.374 -29.576 1.00 88.75 219 MET A CA 1
ATOM 1704 C C . MET A 1 219 ? 14.836 -6.674 -30.342 1.00 88.75 219 MET A C 1
ATOM 1706 O O . MET A 1 219 ? 15.712 -6.713 -31.203 1.00 88.75 219 MET A O 1
ATOM 1710 N N . VAL A 1 220 ? 14.046 -7.725 -30.101 1.00 89.19 220 VAL A N 1
ATOM 1711 C CA . VAL A 1 220 ? 14.146 -8.989 -30.851 1.00 89.19 220 VAL A CA 1
ATOM 1712 C C . VAL A 1 220 ? 13.839 -8.771 -32.336 1.00 89.19 220 VAL A C 1
ATOM 1714 O O . VAL A 1 220 ? 14.583 -9.242 -33.191 1.00 89.19 220 VAL A O 1
ATOM 1717 N N . SER A 1 221 ? 12.782 -8.020 -32.661 1.00 89.81 221 SER A N 1
ATOM 1718 C CA . SER A 1 221 ? 12.435 -7.681 -34.049 1.00 89.81 221 SER A CA 1
ATOM 1719 C C . SER A 1 221 ? 13.546 -6.889 -34.746 1.00 89.81 221 SER A C 1
ATOM 1721 O O . SER A 1 221 ? 13.893 -7.176 -35.895 1.00 89.81 221 SER A O 1
ATOM 1723 N N . TRP A 1 222 ? 14.136 -5.915 -34.051 1.00 89.88 222 TRP A N 1
ATOM 1724 C CA . TRP A 1 222 ? 15.284 -5.155 -34.533 1.00 89.88 222 TRP A CA 1
ATOM 1725 C C . TRP A 1 222 ? 16.481 -6.074 -34.803 1.00 89.88 222 TRP A C 1
ATOM 1727 O O . TRP A 1 222 ? 17.010 -6.062 -35.915 1.00 89.88 222 TRP A O 1
ATOM 1737 N N . PHE A 1 223 ? 16.839 -6.938 -33.849 1.00 85.56 223 PHE A N 1
ATOM 1738 C CA . PHE A 1 223 ? 17.960 -7.869 -33.984 1.00 85.56 223 PHE A CA 1
ATOM 1739 C C . PHE A 1 223 ? 17.767 -8.829 -35.163 1.00 85.56 223 PHE A C 1
ATOM 1741 O O . PHE A 1 223 ? 18.673 -9.002 -35.978 1.00 85.56 223 PHE A O 1
ATOM 1748 N N . CYS A 1 224 ? 16.569 -9.404 -35.314 1.00 86.50 224 CYS A N 1
ATOM 1749 C CA . CYS A 1 224 ? 16.240 -10.232 -36.471 1.00 86.50 224 CYS A CA 1
ATOM 1750 C C . CYS A 1 224 ? 16.387 -9.442 -37.779 1.00 86.50 224 CYS A C 1
ATOM 1752 O O . CYS A 1 224 ? 16.999 -9.926 -38.727 1.00 86.50 224 CYS A O 1
ATOM 1754 N N . ASN A 1 225 ? 15.857 -8.218 -37.850 1.00 86.19 225 ASN A N 1
ATOM 1755 C CA . ASN A 1 225 ? 15.968 -7.395 -39.055 1.00 86.19 225 ASN A CA 1
ATOM 1756 C C . ASN A 1 225 ? 17.415 -7.046 -39.409 1.00 86.19 225 ASN A C 1
ATOM 1758 O O . ASN A 1 225 ? 17.732 -7.025 -40.598 1.00 86.19 225 ASN A O 1
ATOM 1762 N N . TRP A 1 226 ? 18.265 -6.805 -38.411 1.00 84.00 226 TRP A N 1
ATOM 1763 C CA . TRP A 1 226 ? 19.693 -6.579 -38.607 1.00 84.00 226 TRP A CA 1
ATOM 1764 C C . TRP A 1 226 ? 20.394 -7.834 -39.148 1.00 84.00 226 TRP A C 1
ATOM 1766 O O . TRP A 1 226 ? 21.030 -7.766 -40.197 1.00 84.00 226 TRP A O 1
ATOM 1776 N N . GLN A 1 227 ? 20.182 -9.000 -38.529 1.00 80.38 227 GLN A N 1
ATOM 1777 C CA . GLN A 1 227 ? 20.749 -10.278 -38.993 1.00 80.38 227 GLN A CA 1
ATOM 1778 C C . GLN A 1 227 ? 20.304 -10.649 -40.417 1.00 80.38 227 GLN A C 1
ATOM 1780 O O . GLN A 1 227 ? 21.074 -11.192 -41.208 1.00 80.38 227 GLN A O 1
ATOM 1785 N N . PHE A 1 228 ? 19.059 -10.328 -40.778 1.00 82.00 228 PHE A N 1
ATOM 1786 C CA . PHE A 1 228 ? 18.530 -10.555 -42.124 1.00 82.00 228 PHE A CA 1
ATOM 1787 C C . PHE A 1 228 ? 18.808 -9.400 -43.102 1.00 82.00 228 PHE A C 1
ATOM 1789 O O . PHE A 1 228 ? 18.415 -9.501 -44.265 1.00 82.00 228 PHE A O 1
ATOM 1796 N N . ALA A 1 229 ? 19.473 -8.312 -42.702 1.00 81.62 229 ALA A N 1
ATOM 1797 C CA . ALA A 1 229 ? 19.784 -7.208 -43.615 1.00 81.62 229 ALA A CA 1
ATOM 1798 C C . ALA A 1 229 ? 20.696 -7.643 -44.785 1.00 81.62 229 ALA A C 1
ATOM 1800 O O . ALA A 1 229 ? 20.344 -7.344 -45.931 1.00 81.62 229 ALA A O 1
ATOM 1801 N N . PRO A 1 230 ? 21.770 -8.438 -44.571 1.00 79.50 230 PRO A N 1
ATOM 1802 C CA . PRO A 1 230 ? 22.572 -8.984 -45.668 1.00 79.50 230 PRO A CA 1
ATOM 1803 C C . PRO A 1 230 ? 21.769 -9.914 -46.583 1.00 79.50 230 PRO A C 1
ATOM 1805 O O . PRO A 1 230 ? 21.961 -9.896 -47.795 1.00 79.50 230 PRO A O 1
ATOM 1808 N N . TYR A 1 231 ? 20.822 -10.685 -46.034 1.00 77.94 231 TYR A N 1
ATOM 1809 C CA . TYR A 1 231 ? 19.908 -11.510 -46.831 1.00 77.94 231 TYR A CA 1
ATOM 1810 C C . TYR A 1 231 ? 19.005 -10.660 -47.721 1.00 77.94 231 TYR A C 1
ATOM 1812 O O . TYR A 1 231 ? 18.870 -10.933 -48.912 1.00 77.94 231 TYR A O 1
ATOM 1820 N N . LYS A 1 232 ? 18.404 -9.605 -47.161 1.00 77.31 232 LYS A N 1
ATOM 1821 C CA . LYS A 1 232 ? 17.554 -8.681 -47.922 1.00 77.31 232 LYS A CA 1
ATOM 1822 C C . LYS A 1 232 ? 18.332 -8.010 -49.053 1.00 77.31 232 LYS A C 1
ATOM 1824 O O . LYS A 1 232 ? 17.771 -7.875 -50.132 1.00 77.31 232 LYS A O 1
ATOM 1829 N N . HIS A 1 233 ? 19.596 -7.653 -48.824 1.00 75.75 233 HIS A N 1
ATOM 1830 C CA . HIS A 1 233 ? 20.474 -7.081 -49.847 1.00 75.75 233 HIS A CA 1
ATOM 1831 C C . HIS A 1 233 ? 20.890 -8.116 -50.911 1.00 75.75 233 HIS A C 1
ATOM 1833 O O . HIS A 1 233 ? 20.861 -7.829 -52.101 1.00 75.75 233 HIS A O 1
ATOM 1839 N N . ALA A 1 234 ? 21.235 -9.345 -50.510 1.00 73.31 234 ALA A N 1
ATOM 1840 C CA . ALA A 1 234 ? 21.691 -10.396 -51.427 1.00 73.31 234 ALA A CA 1
ATOM 1841 C C . ALA A 1 234 ? 20.573 -11.002 -52.299 1.00 73.31 234 ALA A C 1
ATOM 1843 O O . ALA A 1 234 ? 20.837 -11.462 -53.409 1.00 73.31 234 ALA A O 1
ATOM 1844 N N . PHE A 1 235 ? 19.331 -11.020 -51.807 1.00 71.56 235 PHE A N 1
ATOM 1845 C CA . PHE A 1 235 ? 18.186 -11.659 -52.468 1.00 71.56 235 PHE A CA 1
ATOM 1846 C C . PHE A 1 235 ? 17.077 -10.663 -52.848 1.00 71.56 235 PHE A C 1
ATOM 1848 O O . PHE A 1 235 ? 15.921 -11.059 -53.036 1.00 71.56 235 PHE A O 1
ATOM 1855 N N . GLN A 1 236 ? 17.405 -9.371 -52.955 1.00 70.31 236 GLN A N 1
ATOM 1856 C CA . GLN A 1 236 ? 16.448 -8.333 -53.330 1.00 70.31 236 GLN A CA 1
ATOM 1857 C C . GLN A 1 236 ? 15.968 -8.534 -54.786 1.00 70.31 236 GLN A C 1
ATOM 1859 O O . GLN A 1 236 ? 16.793 -8.780 -55.664 1.00 70.31 236 GLN A O 1
ATOM 1864 N N . PRO A 1 237 ? 14.658 -8.407 -55.093 1.00 61.62 237 PRO A N 1
ATOM 1865 C CA . PRO A 1 237 ? 14.117 -8.736 -56.421 1.00 61.62 237 PRO A CA 1
ATOM 1866 C C . PRO A 1 237 ? 14.609 -7.852 -57.576 1.00 61.62 237 PRO A C 1
ATOM 1868 O O . PRO A 1 237 ? 14.416 -8.217 -58.731 1.00 61.62 237 PRO A O 1
ATOM 1871 N N . TYR A 1 238 ? 15.179 -6.681 -57.276 1.00 56.53 238 TYR A N 1
ATOM 1872 C CA . TYR A 1 238 ? 15.513 -5.659 -58.272 1.00 56.53 238 TYR A CA 1
ATOM 1873 C C . TYR A 1 238 ? 16.959 -5.725 -58.795 1.00 56.53 238 TYR A C 1
ATOM 1875 O O . TYR A 1 238 ? 17.175 -5.323 -59.933 1.00 56.53 238 TYR A O 1
ATOM 1883 N N . ASP A 1 239 ? 17.917 -6.264 -58.028 1.00 54.75 239 ASP A N 1
ATOM 1884 C CA . ASP A 1 239 ? 19.359 -6.165 -58.343 1.00 54.75 239 ASP A CA 1
ATOM 1885 C C . ASP A 1 239 ? 20.042 -7.499 -58.713 1.00 54.75 239 ASP A C 1
ATOM 1887 O O . ASP A 1 239 ? 21.247 -7.529 -58.966 1.00 54.75 239 ASP A O 1
ATOM 1891 N N . GLY A 1 240 ? 19.319 -8.625 -58.810 1.00 55.44 240 GLY A N 1
ATOM 1892 C CA . GLY A 1 240 ? 19.968 -9.870 -59.231 1.00 55.44 240 GLY A CA 1
ATOM 1893 C C . GLY A 1 240 ? 19.077 -11.075 -59.522 1.00 55.44 240 GLY A C 1
ATOM 1894 O O . GLY A 1 240 ? 18.058 -11.321 -58.880 1.00 55.44 240 GLY A O 1
ATOM 1895 N N . ASP A 1 241 ? 19.575 -11.922 -60.426 1.00 57.34 241 ASP A N 1
ATOM 1896 C CA . ASP A 1 241 ? 19.058 -13.249 -60.802 1.00 57.34 241 ASP A CA 1
ATOM 1897 C C . ASP A 1 241 ? 19.057 -14.264 -59.626 1.00 57.34 241 ASP A C 1
ATOM 1899 O O . ASP A 1 241 ? 18.692 -15.426 -59.779 1.00 57.34 241 ASP A O 1
ATOM 1903 N N . ALA A 1 242 ? 19.499 -13.854 -58.430 1.00 55.78 242 ALA A N 1
ATOM 1904 C CA . ALA A 1 242 ? 19.431 -14.613 -57.175 1.00 55.78 242 ALA A CA 1
ATOM 1905 C C . ALA A 1 242 ? 18.073 -14.474 -56.456 1.00 55.78 242 ALA A C 1
ATOM 1907 O O . ALA A 1 242 ? 17.707 -15.332 -55.652 1.00 55.78 242 ALA A O 1
ATOM 1908 N N . GLY A 1 243 ? 17.300 -13.425 -56.762 1.00 58.28 243 GLY A N 1
ATOM 1909 C CA . GLY A 1 243 ? 15.962 -13.195 -56.209 1.00 58.28 243 GLY A CA 1
ATOM 1910 C C . GLY A 1 243 ? 14.856 -14.047 -56.850 1.00 58.28 243 GLY A C 1
ATOM 1911 O O . GLY A 1 243 ? 13.744 -14.082 -56.325 1.00 58.28 243 GLY A O 1
ATOM 1912 N N . SER A 1 244 ? 15.143 -14.756 -57.947 1.00 65.31 244 SER A N 1
ATOM 1913 C CA . SER A 1 244 ? 14.178 -15.620 -58.640 1.00 65.31 244 SER A CA 1
ATOM 1914 C C . SER A 1 244 ? 13.775 -16.837 -57.792 1.00 65.31 244 SER A C 1
ATOM 1916 O O . SER A 1 244 ? 14.587 -17.384 -57.043 1.00 65.31 244 SER A O 1
ATOM 1918 N N . LEU A 1 245 ? 12.520 -17.287 -57.928 1.00 65.38 245 LEU A N 1
ATOM 1919 C CA . LEU A 1 245 ? 11.994 -18.498 -57.269 1.00 65.38 245 LEU A CA 1
ATOM 1920 C C . LEU A 1 245 ? 12.782 -19.764 -57.648 1.00 65.38 245 LEU A C 1
ATOM 1922 O O . LEU A 1 245 ? 12.815 -20.722 -56.877 1.00 65.38 245 LEU A O 1
ATOM 1926 N N . ASP A 1 246 ? 13.457 -19.739 -58.796 1.00 68.50 246 ASP A N 1
ATOM 1927 C CA . ASP A 1 246 ? 14.252 -20.852 -59.320 1.00 68.50 246 ASP A CA 1
ATOM 1928 C C . ASP A 1 246 ? 15.514 -21.133 -58.477 1.00 68.50 246 ASP A C 1
ATOM 1930 O O . ASP A 1 246 ? 16.007 -22.254 -58.418 1.00 68.50 246 ASP A O 1
ATOM 1934 N N . LYS A 1 247 ? 16.008 -20.138 -57.722 1.00 69.25 247 LYS A N 1
ATOM 1935 C CA . LYS A 1 247 ? 17.213 -20.258 -56.875 1.00 69.25 247 LYS A CA 1
ATOM 1936 C C . LYS A 1 247 ? 16.895 -20.370 -55.387 1.00 69.25 247 LYS A C 1
ATOM 1938 O O . LYS A 1 247 ? 17.628 -19.878 -54.526 1.00 69.25 247 LYS A O 1
ATOM 1943 N N . THR A 1 248 ? 15.801 -21.057 -55.072 1.00 73.81 248 THR A N 1
ATOM 1944 C CA . THR A 1 248 ? 15.376 -21.315 -53.690 1.00 73.81 248 THR A CA 1
ATOM 1945 C C . THR A 1 248 ? 16.440 -22.084 -52.884 1.00 73.81 248 THR A C 1
ATOM 1947 O O . THR A 1 248 ? 16.615 -21.821 -51.694 1.00 73.81 248 THR A O 1
ATOM 1950 N N . GLU A 1 249 ? 17.238 -22.948 -53.520 1.00 77.56 249 GLU A N 1
ATOM 1951 C CA . GLU A 1 249 ? 18.331 -23.685 -52.862 1.00 77.56 249 GLU A CA 1
ATOM 1952 C C . GLU A 1 249 ? 19.434 -22.774 -52.297 1.00 77.56 249 GLU A C 1
ATOM 1954 O O . GLU A 1 249 ? 19.955 -23.035 -51.211 1.00 77.56 249 GLU A O 1
ATOM 1959 N N . LEU A 1 250 ? 19.742 -21.655 -52.968 1.00 76.38 250 LEU A N 1
ATOM 1960 C CA . LEU A 1 250 ? 20.735 -20.684 -52.489 1.00 76.38 250 LEU A CA 1
ATOM 1961 C C . LEU A 1 250 ? 20.264 -19.962 -51.220 1.00 76.38 250 LEU A C 1
ATOM 1963 O O . LEU A 1 250 ? 21.077 -19.655 -50.349 1.00 76.38 250 LEU A O 1
ATOM 1967 N N . ARG A 1 251 ? 18.950 -19.745 -51.076 1.00 76.81 251 ARG A N 1
ATOM 1968 C CA . ARG A 1 251 ? 18.355 -19.158 -49.862 1.00 76.81 251 ARG A CA 1
ATOM 1969 C C . ARG A 1 251 ? 18.464 -20.115 -48.678 1.00 76.81 251 ARG A C 1
ATOM 1971 O O . ARG A 1 251 ? 18.856 -19.697 -47.590 1.00 76.81 251 ARG A O 1
ATOM 1978 N N . TYR A 1 252 ? 18.175 -21.402 -48.895 1.00 78.94 252 TYR A N 1
ATOM 1979 C CA . TYR A 1 252 ? 18.354 -22.439 -47.873 1.00 78.94 252 TYR A CA 1
ATOM 1980 C C . TYR A 1 252 ? 19.829 -22.612 -47.483 1.00 78.94 252 TYR A C 1
ATOM 1982 O O . TYR A 1 252 ? 20.135 -22.723 -46.295 1.00 78.94 252 TYR A O 1
ATOM 1990 N N . GLY A 1 253 ? 20.746 -22.582 -48.457 1.00 81.88 253 GLY A N 1
ATOM 1991 C CA . GLY A 1 253 ? 22.191 -22.622 -48.214 1.00 81.88 253 GLY A CA 1
ATOM 1992 C C . GLY A 1 253 ? 22.677 -21.445 -47.367 1.00 81.88 253 GLY A C 1
ATOM 1993 O O . GLY A 1 253 ? 23.363 -21.655 -46.366 1.00 81.88 253 GLY A O 1
ATOM 1994 N N . TRP A 1 254 ? 22.244 -20.226 -47.704 1.00 83.38 254 TRP A N 1
ATOM 1995 C CA . TRP A 1 254 ? 22.552 -19.018 -46.934 1.00 83.38 254 TRP A CA 1
ATOM 1996 C C . TRP A 1 254 ? 22.014 -19.101 -45.500 1.00 83.38 254 TRP A C 1
ATOM 1998 O O . TRP A 1 254 ? 22.751 -18.854 -44.550 1.00 83.38 254 TRP A O 1
ATOM 2008 N N . HIS A 1 255 ? 20.761 -19.533 -45.319 1.00 80.75 255 HIS A N 1
ATOM 2009 C CA . HIS A 1 255 ? 20.166 -19.668 -43.987 1.00 80.75 255 HIS A CA 1
ATOM 2010 C C . HIS A 1 255 ? 20.889 -20.723 -43.135 1.00 80.75 255 HIS A C 1
ATOM 2012 O O . HIS A 1 255 ? 21.053 -20.543 -41.928 1.00 80.75 255 HIS A O 1
ATOM 2018 N N . ARG A 1 256 ? 21.350 -21.824 -43.741 1.00 82.81 256 ARG A N 1
ATOM 2019 C CA . ARG A 1 256 ? 22.137 -22.850 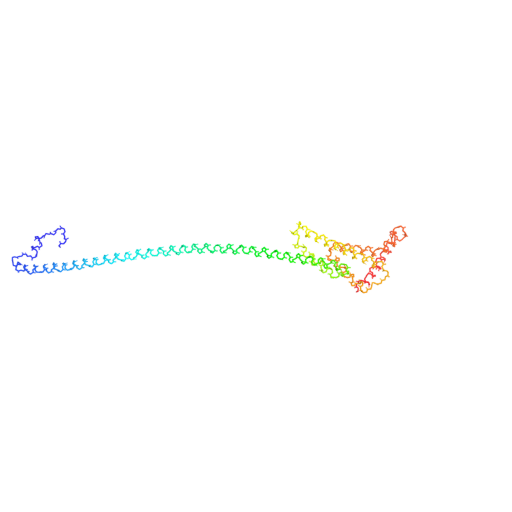-43.041 1.00 82.81 256 ARG A CA 1
ATOM 2020 C C . ARG A 1 256 ? 23.504 -22.319 -42.614 1.00 82.81 256 ARG A C 1
ATOM 2022 O O . ARG A 1 256 ? 23.967 -22.648 -41.526 1.00 82.81 256 ARG A O 1
ATOM 2029 N N . GLN A 1 257 ? 24.136 -21.500 -43.453 1.00 82.25 257 GLN A N 1
ATOM 2030 C CA . GLN A 1 257 ? 25.403 -20.851 -43.130 1.00 82.25 257 GLN A CA 1
ATOM 2031 C C . GLN A 1 257 ? 25.236 -19.804 -42.021 1.00 82.25 257 GLN A C 1
ATOM 2033 O O . GLN A 1 257 ? 26.049 -19.788 -41.102 1.00 82.25 257 GLN A O 1
ATOM 2038 N N . LEU A 1 258 ? 24.161 -19.009 -42.054 1.00 81.12 258 LEU A N 1
ATOM 2039 C CA . LEU A 1 258 ? 23.826 -18.062 -40.988 1.00 81.12 258 LEU A CA 1
ATOM 2040 C C . LEU A 1 258 ? 23.608 -18.779 -39.651 1.00 81.12 258 LEU A C 1
ATOM 2042 O O . LEU A 1 258 ? 24.189 -18.376 -38.653 1.00 81.12 258 LEU A O 1
ATOM 2046 N N . LEU A 1 259 ? 22.800 -19.847 -39.624 1.00 80.25 259 LEU A N 1
ATOM 2047 C CA . LEU A 1 259 ? 22.555 -20.615 -38.396 1.00 80.25 259 LEU A CA 1
ATOM 2048 C C . LEU A 1 259 ? 23.850 -21.190 -37.823 1.00 80.25 259 LEU A C 1
ATOM 2050 O O . LEU A 1 259 ? 24.082 -21.104 -36.626 1.00 80.25 259 LEU A O 1
ATOM 2054 N N . ARG A 1 260 ? 24.727 -21.709 -38.687 1.00 81.69 260 ARG A N 1
ATOM 2055 C CA . ARG A 1 260 ? 26.033 -22.210 -38.259 1.00 81.69 260 ARG A CA 1
ATOM 2056 C C . ARG A 1 260 ? 26.915 -21.101 -37.674 1.00 81.69 260 ARG A C 1
ATOM 2058 O O . ARG A 1 260 ? 27.524 -21.310 -36.635 1.00 81.69 260 ARG A O 1
ATOM 2065 N N . GLN A 1 261 ? 26.965 -19.932 -38.314 1.00 78.69 261 GLN A N 1
ATOM 2066 C CA . GLN A 1 261 ? 27.698 -18.772 -37.795 1.00 78.69 261 GLN A CA 1
ATOM 2067 C C . GLN A 1 261 ? 27.108 -18.268 -36.475 1.00 78.69 261 GLN A C 1
ATOM 2069 O O . GLN A 1 261 ? 27.856 -17.877 -35.582 1.00 78.69 261 GLN A O 1
ATOM 2074 N N . TYR A 1 262 ? 25.782 -18.295 -36.338 1.00 74.88 262 TYR A N 1
ATOM 2075 C CA . TYR A 1 262 ? 25.098 -17.932 -35.105 1.00 74.88 262 TYR A CA 1
ATOM 2076 C C . TYR A 1 262 ? 25.459 -18.890 -33.964 1.00 74.88 262 TYR A C 1
ATOM 2078 O O . TYR A 1 262 ? 25.874 -18.430 -32.904 1.00 74.88 262 TYR A O 1
ATOM 2086 N N . ASP A 1 263 ? 25.383 -20.203 -34.199 1.00 75.38 263 ASP A N 1
ATOM 2087 C CA . ASP A 1 263 ? 25.768 -21.220 -33.215 1.00 75.38 263 ASP A CA 1
ATOM 2088 C C . ASP A 1 263 ? 27.246 -21.079 -32.810 1.00 75.38 263 ASP A C 1
ATOM 2090 O O . ASP A 1 263 ? 27.579 -21.133 -31.628 1.00 75.38 263 ASP A O 1
ATOM 2094 N N . GLU A 1 264 ? 28.139 -20.826 -33.771 1.00 73.00 264 GLU A N 1
ATOM 2095 C CA . GLU A 1 264 ? 29.570 -20.625 -33.508 1.00 73.00 264 GLU A CA 1
ATOM 2096 C C . GLU A 1 264 ? 29.858 -19.328 -32.717 1.00 73.00 264 GLU A C 1
ATOM 2098 O O . GLU A 1 264 ? 30.825 -19.294 -31.955 1.00 73.00 264 GLU A O 1
ATOM 2103 N N . SER A 1 265 ? 29.023 -18.287 -32.857 1.00 67.25 265 SER A N 1
ATOM 2104 C CA . SER A 1 265 ? 29.267 -16.951 -32.278 1.00 67.25 265 SER A CA 1
ATOM 2105 C C . SER A 1 265 ? 28.516 -16.664 -30.972 1.00 67.25 265 SER A C 1
ATOM 2107 O O . SER A 1 265 ? 28.976 -15.830 -30.197 1.00 67.25 265 SER A O 1
ATOM 2109 N N . PHE A 1 266 ? 27.361 -17.298 -30.734 1.00 64.62 266 PHE A N 1
ATOM 2110 C CA . PHE A 1 266 ? 26.454 -16.947 -29.626 1.00 64.62 266 PHE A CA 1
ATOM 2111 C C . PHE A 1 266 ? 26.071 -18.115 -28.701 1.00 64.62 266 PHE A C 1
ATOM 2113 O O . PHE A 1 266 ? 25.475 -17.861 -27.656 1.00 64.62 266 PHE A O 1
ATOM 2120 N N . VAL A 1 267 ? 26.362 -19.374 -29.063 1.00 53.97 267 VAL A N 1
ATOM 2121 C CA . VAL A 1 267 ? 25.960 -20.569 -28.280 1.00 53.97 267 VAL A CA 1
ATOM 2122 C C . VAL A 1 267 ? 27.122 -21.175 -27.468 1.00 53.97 267 VAL A C 1
ATOM 2124 O O . VAL A 1 267 ? 26.885 -22.063 -26.649 1.00 53.97 267 VAL A O 1
ATOM 2127 N N . ASN A 1 268 ? 28.355 -20.672 -27.622 1.00 38.78 268 ASN A N 1
ATOM 2128 C CA . ASN A 1 268 ? 29.498 -21.032 -26.765 1.00 38.78 268 ASN A CA 1
ATOM 2129 C C . ASN A 1 268 ? 29.651 -20.098 -25.562 1.00 38.78 268 ASN A C 1
ATOM 2131 O O . ASN A 1 268 ? 29.713 -18.869 -25.783 1.00 38.78 268 ASN A O 1
#

Radius o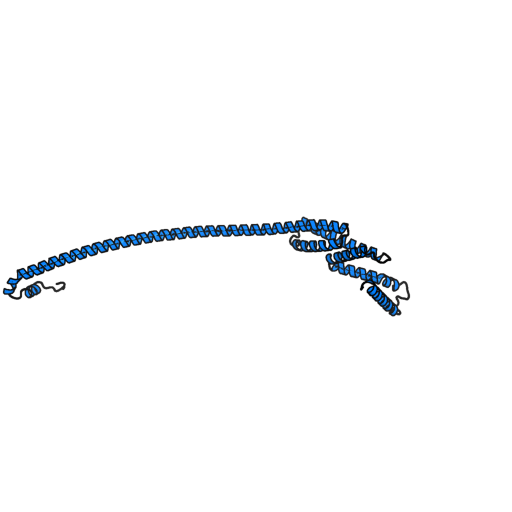f gyration: 61.07 Å; chains: 1; bounding box: 110×53×169 Å

Foldseek 3Di:
DPDPPDDPVVVVCVCQVDPVSVVCVVVVVVVVVVVVVVVVVVVVVVVVVVVVVVVVVVVVVVVVVVVVVVVVVVVVVVVVVVVVVVVVVVVVVVVVVVVVVVVVVVVVVVVLVVLVVVLVVLLVVLLVCLVVLVLQVNLVSLLVNVVSVVVCPVVPPPVVVVVSVVSNVVSLVSLLVVLVVLVVVVLPDDDDDDPVSVVSNVSSVSSQVSSHDVSVVVVVVVVVCSLCVVVCVVQPPPPDPCVDPVNVVVVVVVVVVSVVVCCVPPVD

InterPro domains:
  IPR007234 Vps53, N-terminal [PF04100] (5-267)
  IPR039766 Vacuolar protein sorting-associated protein 53 [PTHR12820] (1-266)

pLDDT: mean 85.13, std 11.21, range [38.78, 97.88]

Sequence (268 aa):
LDAADFSPIAHINRLFPTEHSLSTADAVSAELQAQIDSLDEEILHTVREQTSAGSHARKDLEGGKAAMRDLFDKVHDIKTKAERSQQMVHQICRDIKSLDYAKRHLTLTITALKRLQMLVTATEQLSVMARERMYAEAANLLHAVNQLLAHFEGYSGIKKIDALCEQIDEIRTALRTQVFEDFNRLSAQDGNPQPSQIETLLGACAVVDALGADVRREMVSWFCNWQFAPYKHAFQPYDGDAGSLDKTELRYGWHRQLLRQYDESFVN

Organism: NCBI:txid141414